Protein AF-A0A960UCY4-F1 (afdb_monomer)

Nearest PDB structures (foldseek):
  8fih-assembly1_C  TM=5.155E-01  e=5.392E+00  synthetic construct

Mean predicted aligned error: 18.09 Å

pLDDT: mean 70.32, std 22.53, range [29.58, 96.88]

Solvent-accessible surface area (backbone atoms only — not comparable to full-atom values): 14550 Å² total; per-residue (Å²): 131,71,69,68,59,57,55,54,56,56,54,58,56,52,54,59,58,43,58,58,54,51,42,65,70,62,68,67,70,71,93,70,88,84,87,90,83,91,80,89,85,87,90,72,70,75,63,59,54,60,74,72,62,79,79,80,82,80,87,73,57,102,81,72,68,86,82,84,88,70,88,53,88,85,70,45,70,74,70,76,63,74,76,83,78,75,85,87,80,72,91,67,81,76,73,76,72,72,44,49,71,49,64,33,88,87,78,72,40,60,57,52,71,71,56,48,55,52,32,53,56,49,44,69,74,42,72,89,41,76,81,54,70,60,60,39,39,72,68,56,49,50,52,50,50,53,50,52,51,52,51,50,53,37,46,53,26,48,76,68,71,68,44,53,76,67,42,47,48,53,55,47,50,58,54,44,47,56,43,50,36,49,46,53,53,50,50,54,52,50,53,54,33,53,76,68,73,47,73,71,87,80,42,58,65,58,52,52,49,54,52,42,52,49,52,45,54,53,49,52,50,52,46,53,61,63,51,56,81,80,111

Radius of gyration: 24.85 Å; Cα contacts (8 Å, |Δi|>4): 110; chains: 1; bounding box: 53×68×62 Å

Secondary structure (DSSP, 8-state):
--HHHHHHHHHHHHHHHHHHHHHHHHTTS------------SS-THHHHHHH---------TT------S--GGGSHHHHT-----------------SBPPBPTTTSSBPPHHHHHHHHHHHHHSTT-SSS---B-HHHHHHHHHHHHHHHHHHHHHHTT---HHHHHHHHHHHHHHHHHHHHHHHHHHHHHHHTT---TT-HHHHHHHHHHHHHHHHHHHHHHHHGGG-

Foldseek 3Di:
DPPVVVVVVVVVVVVVVVVLLVCVLVVPPDPPDDDDDDDDDDDDCPVVVVVVPPDDDDDAPPVGDDDDDDDDPVNDCVVVVPPDDDPDPDPPPPPVQAADADQRPVPRHGDDPVVQVVLVVVCVVVPPQPSRGHGAHPVRVVVVVVVVVLLVVLVVCLVVLNHDLVSLVVNLVVVLSNLVSQLVVLVVVCVVCVVVVHDPPPCPSVVSNVVSVVVSVVSVVVSVVSNVVVD

Structure (mmCIF, N/CA/C/O backbone):
data_AF-A0A960UCY4-F1
#
_entry.id   AF-A0A960UCY4-F1
#
loop_
_atom_site.group_PDB
_atom_site.id
_atom_site.type_symbol
_atom_site.label_atom_id
_atom_site.label_alt_id
_atom_site.label_comp_id
_atom_site.label_asym_id
_atom_site.label_entity_id
_atom_site.label_seq_id
_atom_site.pdbx_PDB_ins_code
_atom_site.Cartn_x
_atom_site.Cartn_y
_atom_site.Cartn_z
_atom_site.occupancy
_atom_site.B_iso_or_equiv
_atom_site.auth_seq_id
_atom_site.auth_comp_id
_atom_site.auth_asym_id
_atom_site.auth_atom_id
_atom_site.pdbx_PDB_model_num
ATOM 1 N N . MET A 1 1 ? 21.730 -14.741 -34.563 1.00 43.88 1 MET A N 1
ATOM 2 C CA . MET A 1 1 ? 22.379 -13.914 -33.514 1.00 43.88 1 MET A CA 1
ATOM 3 C C . MET A 1 1 ? 21.663 -12.590 -33.195 1.00 43.88 1 MET A C 1
ATOM 5 O O . MET A 1 1 ? 22.026 -11.976 -32.204 1.00 43.88 1 MET A O 1
ATOM 9 N N . GLN A 1 2 ? 20.631 -12.154 -33.935 1.00 40.91 2 GLN A N 1
ATOM 10 C CA . GLN A 1 2 ? 19.920 -10.888 -33.652 1.00 40.91 2 GLN A CA 1
ATOM 11 C C . GLN A 1 2 ? 18.794 -10.977 -32.596 1.00 40.91 2 GLN A C 1
ATOM 13 O O . GLN A 1 2 ? 18.354 -9.950 -32.086 1.00 40.91 2 GLN A O 1
ATOM 18 N N . GLU A 1 3 ? 18.332 -12.175 -32.230 1.00 42.59 3 GLU A N 1
ATOM 19 C CA . GLU A 1 3 ? 17.159 -12.340 -31.353 1.00 42.59 3 GLU A CA 1
ATOM 20 C C . GLU A 1 3 ? 17.463 -12.083 -29.863 1.00 42.59 3 GLU A C 1
ATOM 22 O O . GLU A 1 3 ? 16.638 -11.544 -29.126 1.00 42.59 3 GLU A O 1
ATOM 27 N N . ASN A 1 4 ? 18.691 -12.380 -29.427 1.00 44.75 4 ASN A N 1
ATOM 28 C CA . ASN A 1 4 ? 19.101 -12.219 -28.028 1.00 44.75 4 ASN A CA 1
ATOM 29 C C . ASN A 1 4 ? 19.367 -10.756 -27.642 1.00 44.75 4 ASN A C 1
ATOM 31 O O . ASN A 1 4 ? 19.336 -10.422 -26.460 1.00 44.75 4 ASN A O 1
ATOM 35 N N . SER A 1 5 ? 19.603 -9.870 -28.613 1.00 45.50 5 SER A N 1
ATOM 36 C CA . SER A 1 5 ? 19.857 -8.447 -28.345 1.00 45.50 5 SER A CA 1
ATOM 37 C C . SER A 1 5 ? 18.564 -7.649 -28.159 1.00 45.50 5 SER A C 1
ATOM 39 O O . SER A 1 5 ? 18.533 -6.733 -27.341 1.00 45.50 5 SER A O 1
ATOM 41 N N . LYS A 1 6 ? 17.471 -8.038 -28.835 1.00 43.41 6 LYS A N 1
ATOM 42 C CA . LYS A 1 6 ? 16.144 -7.421 -28.649 1.00 43.41 6 LYS A CA 1
ATOM 43 C C . LYS A 1 6 ? 15.542 -7.766 -27.283 1.00 43.41 6 LYS A C 1
ATOM 45 O O . LYS A 1 6 ? 15.025 -6.883 -26.609 1.00 43.41 6 LYS A O 1
ATOM 50 N N . LYS A 1 7 ? 15.705 -9.016 -26.828 1.00 45.09 7 LYS A N 1
ATOM 51 C CA . LYS A 1 7 ? 15.289 -9.459 -25.484 1.00 45.09 7 LYS A CA 1
ATOM 52 C C . LYS A 1 7 ? 15.995 -8.638 -24.395 1.00 45.09 7 LYS A C 1
ATOM 54 O O . LYS A 1 7 ? 15.332 -8.066 -23.540 1.00 45.09 7 LYS A O 1
ATOM 59 N N . LYS A 1 8 ? 17.316 -8.447 -24.499 1.00 44.25 8 LYS A N 1
ATOM 60 C CA . LYS A 1 8 ? 18.110 -7.650 -23.538 1.00 44.25 8 LYS A CA 1
ATOM 61 C C . LYS A 1 8 ? 17.699 -6.171 -23.438 1.00 44.25 8 LYS A C 1
ATOM 63 O O . LYS A 1 8 ? 17.797 -5.600 -22.356 1.00 44.25 8 LYS A O 1
ATOM 68 N N . MET A 1 9 ? 17.205 -5.558 -24.517 1.00 42.78 9 MET A N 1
ATOM 69 C CA . MET A 1 9 ? 16.709 -4.173 -24.473 1.00 42.78 9 MET A CA 1
ATOM 70 C C . MET A 1 9 ? 15.349 -4.039 -23.772 1.00 42.78 9 MET A C 1
ATOM 72 O O . MET A 1 9 ? 15.126 -3.046 -23.083 1.00 42.78 9 MET A O 1
ATOM 76 N N . ILE A 1 10 ? 14.475 -5.045 -23.871 1.00 46.25 10 ILE A N 1
ATOM 77 C CA . ILE A 1 10 ? 13.179 -5.059 -23.169 1.00 46.25 10 ILE A CA 1
ATOM 78 C C . ILE A 1 10 ? 13.392 -5.235 -21.654 1.00 46.25 10 ILE A C 1
ATOM 80 O O . ILE A 1 10 ? 12.789 -4.513 -20.860 1.00 46.25 10 ILE A O 1
ATOM 84 N N . TYR A 1 11 ? 14.330 -6.098 -21.242 1.00 45.09 11 TYR A N 1
ATOM 85 C CA . TYR A 1 11 ? 14.672 -6.286 -19.824 1.00 45.09 11 TYR A CA 1
ATOM 86 C C . TYR A 1 11 ? 15.275 -5.028 -19.175 1.00 45.09 11 TYR A C 1
ATOM 88 O O . TYR A 1 11 ? 14.971 -4.726 -18.024 1.00 45.09 11 TYR A O 1
ATOM 96 N N . SER A 1 12 ? 16.061 -4.237 -19.915 1.00 42.62 12 SER A N 1
ATOM 97 C CA . SER A 1 12 ? 16.671 -3.007 -19.385 1.00 42.62 12 SER A CA 1
ATOM 98 C C . SER A 1 12 ? 15.653 -1.912 -19.039 1.00 42.62 12 SER A C 1
ATOM 100 O O . SER A 1 12 ? 15.880 -1.158 -18.094 1.00 42.62 12 SER A O 1
ATOM 102 N N . GLY A 1 13 ? 14.552 -1.794 -19.789 1.00 43.72 13 GLY A N 1
ATOM 103 C CA . GLY A 1 13 ? 13.508 -0.793 -19.521 1.00 43.72 13 GLY A CA 1
ATOM 104 C C . GLY A 1 13 ? 12.604 -1.180 -18.347 1.00 43.72 13 GLY A C 1
ATOM 105 O O . GLY A 1 13 ? 12.231 -0.338 -17.531 1.00 43.72 13 GLY A O 1
ATOM 106 N N . ILE A 1 14 ? 12.328 -2.476 -18.221 1.00 52.69 14 ILE A N 1
ATOM 107 C CA . ILE A 1 14 ? 11.532 -3.063 -17.141 1.00 52.69 14 ILE A CA 1
ATOM 108 C C . ILE A 1 14 ? 12.230 -2.879 -15.774 1.00 52.69 14 ILE A C 1
ATOM 110 O O . ILE A 1 14 ? 11.583 -2.535 -14.787 1.00 52.69 14 ILE A O 1
ATOM 114 N N . ILE A 1 15 ? 13.562 -2.983 -15.721 1.00 51.69 15 ILE A N 1
ATOM 115 C CA . ILE A 1 15 ? 14.362 -2.772 -14.497 1.00 51.69 15 ILE A CA 1
ATOM 116 C C . ILE A 1 15 ? 14.254 -1.330 -13.956 1.00 51.69 15 ILE A C 1
ATOM 118 O O . ILE A 1 15 ? 14.220 -1.130 -12.743 1.00 51.69 15 ILE A O 1
ATOM 122 N N . LEU A 1 16 ? 14.144 -0.317 -14.824 1.00 48.44 16 LEU A N 1
ATOM 123 C CA . LEU A 1 16 ? 13.994 1.089 -14.408 1.00 48.44 16 LEU A CA 1
ATOM 124 C C . LEU A 1 16 ? 12.590 1.392 -13.858 1.00 48.44 16 LEU A C 1
ATOM 126 O O . LEU A 1 16 ? 12.465 2.102 -12.862 1.00 48.44 16 LEU A O 1
ATOM 130 N N . SER A 1 17 ? 11.551 0.791 -14.447 1.00 53.25 17 SER A N 1
ATOM 131 C CA . SER A 1 17 ? 10.187 0.782 -13.892 1.00 53.25 17 SER A CA 1
ATOM 132 C C . SER A 1 17 ? 10.148 0.116 -12.507 1.00 53.25 17 SER A C 1
ATOM 134 O O . SER A 1 17 ? 9.490 0.601 -11.581 1.00 53.25 17 SER A O 1
ATOM 136 N N . PHE A 1 18 ? 10.951 -0.937 -12.314 1.00 56.88 18 PHE A N 1
ATOM 137 C CA . PHE A 1 18 ? 11.023 -1.658 -11.048 1.00 56.88 18 PHE A CA 1
ATOM 138 C C . PHE A 1 18 ? 11.610 -0.865 -9.891 1.00 56.88 18 PHE A C 1
ATOM 140 O O . PHE A 1 18 ? 11.125 -1.039 -8.780 1.00 56.88 18 PHE A O 1
ATOM 147 N N . ILE A 1 19 ? 12.568 0.036 -10.117 1.00 59.31 19 ILE A N 1
ATOM 148 C CA . ILE A 1 19 ? 13.139 0.887 -9.054 1.00 59.31 19 ILE A CA 1
ATOM 149 C C . ILE A 1 19 ? 12.069 1.826 -8.458 1.00 59.31 19 ILE A C 1
ATOM 151 O O . ILE A 1 19 ? 12.095 2.125 -7.261 1.00 59.31 19 ILE A O 1
ATOM 155 N N . VAL A 1 20 ? 11.078 2.230 -9.264 1.00 55.84 20 VAL A N 1
ATOM 156 C CA . VAL A 1 20 ? 9.947 3.067 -8.831 1.00 55.84 20 VAL A CA 1
ATOM 157 C C . VAL A 1 20 ? 8.990 2.291 -7.928 1.00 55.84 20 VAL A C 1
ATOM 159 O O . VAL A 1 20 ? 8.636 2.751 -6.839 1.00 55.84 20 VAL A O 1
ATOM 162 N N . VAL A 1 21 ? 8.621 1.078 -8.347 1.00 57.59 21 VAL A N 1
ATOM 163 C CA . VAL A 1 21 ? 7.761 0.175 -7.569 1.00 57.59 21 VAL A CA 1
ATOM 164 C C . VAL A 1 21 ? 8.477 -0.286 -6.297 1.00 57.59 21 VAL A C 1
ATOM 166 O O . VAL A 1 21 ? 7.877 -0.279 -5.226 1.00 57.59 21 VAL A O 1
ATOM 169 N N . PHE A 1 22 ? 9.778 -0.588 -6.369 1.00 60.22 22 PHE A N 1
ATOM 170 C CA . PHE A 1 22 ? 10.594 -0.967 -5.211 1.00 60.22 22 PHE A CA 1
ATOM 171 C C . PHE A 1 22 ? 10.606 0.116 -4.131 1.00 60.22 22 PHE A C 1
ATOM 173 O O . PHE A 1 22 ? 10.528 -0.206 -2.952 1.00 60.22 22 PHE A O 1
ATOM 180 N N . TYR A 1 23 ? 10.652 1.397 -4.503 1.00 55.84 23 TYR A N 1
ATOM 181 C CA . TYR A 1 23 ? 10.573 2.487 -3.530 1.00 55.84 23 TYR A CA 1
ATOM 182 C C . TYR A 1 23 ? 9.175 2.637 -2.939 1.00 55.84 23 TYR A C 1
ATOM 184 O O . TYR A 1 23 ? 9.061 2.838 -1.742 1.00 55.84 23 TYR A O 1
ATOM 192 N N . PHE A 1 24 ? 8.098 2.485 -3.713 1.00 56.00 24 PHE A N 1
ATOM 193 C CA . PHE A 1 24 ? 6.751 2.509 -3.128 1.00 56.00 24 PHE A CA 1
ATOM 194 C C . PHE A 1 24 ? 6.544 1.345 -2.137 1.00 56.00 24 PHE A C 1
ATOM 196 O O . PHE A 1 24 ? 5.917 1.506 -1.088 1.00 56.00 24 PHE A O 1
ATOM 203 N N . LEU A 1 25 ? 7.166 0.197 -2.429 1.00 50.84 25 LEU A N 1
ATOM 204 C CA . LEU A 1 25 ? 7.241 -0.972 -1.553 1.00 50.84 25 LEU A CA 1
ATOM 205 C C . LEU A 1 25 ? 8.136 -0.744 -0.311 1.00 50.84 25 LEU A C 1
ATOM 207 O O . LEU A 1 25 ? 7.820 -1.261 0.759 1.00 50.84 25 LEU A O 1
ATOM 211 N N . PHE A 1 26 ? 9.234 0.013 -0.404 1.00 51.88 26 PHE A N 1
ATOM 212 C CA . PHE A 1 26 ? 10.191 0.219 0.704 1.00 51.88 26 PHE A CA 1
ATOM 213 C C . PHE A 1 26 ? 10.074 1.564 1.450 1.00 51.88 26 PHE A C 1
ATOM 215 O O . PHE A 1 26 ? 10.587 1.682 2.554 1.00 51.88 26 PHE A O 1
ATOM 222 N N . SER A 1 27 ? 9.382 2.575 0.922 1.00 47.06 27 SER A N 1
ATOM 223 C CA . SER A 1 27 ? 9.156 3.874 1.587 1.00 47.06 27 SER A CA 1
ATOM 224 C C . SER A 1 27 ? 7.865 3.957 2.386 1.00 47.06 27 SER A C 1
ATOM 226 O O . SER A 1 27 ? 7.569 4.995 2.972 1.00 47.06 27 SER A O 1
ATOM 228 N N . SER A 1 28 ? 7.117 2.861 2.468 1.00 42.28 28 SER A N 1
ATOM 229 C CA . SER A 1 28 ? 5.995 2.719 3.396 1.00 42.28 28 SER A CA 1
ATOM 230 C C . SER A 1 28 ? 6.425 2.229 4.794 1.00 42.28 28 SER A C 1
ATOM 232 O O . SER A 1 28 ? 5.568 1.949 5.631 1.00 42.28 28 SER A O 1
ATOM 234 N N . GLU A 1 29 ? 7.731 2.213 5.106 1.00 41.00 29 GLU A N 1
ATOM 235 C CA . GLU A 1 29 ? 8.213 2.224 6.495 1.00 41.00 29 GLU A CA 1
ATOM 236 C C . GLU A 1 29 ? 7.834 3.557 7.163 1.00 41.00 29 GLU A C 1
ATOM 238 O O . GLU A 1 29 ? 8.526 4.569 7.092 1.00 41.00 29 GLU A O 1
ATOM 243 N N . THR A 1 30 ? 6.646 3.550 7.761 1.00 39.47 30 THR A N 1
ATOM 244 C CA . THR A 1 30 ? 6.235 4.299 8.952 1.00 39.47 30 THR A CA 1
ATOM 245 C C . THR A 1 30 ? 7.166 5.439 9.388 1.00 39.47 30 THR A C 1
ATOM 247 O O . THR A 1 30 ? 8.089 5.237 10.177 1.00 39.47 30 THR A O 1
ATOM 250 N N . LYS A 1 31 ? 6.812 6.683 9.041 1.00 35.91 31 LYS A N 1
ATOM 251 C CA . LYS A 1 31 ? 7.076 7.818 9.938 1.00 35.91 31 LYS A CA 1
ATOM 252 C C . LYS A 1 31 ? 6.087 7.750 11.104 1.00 35.91 31 LYS A C 1
ATOM 254 O O . LYS A 1 31 ? 5.079 8.449 11.121 1.00 35.91 31 LYS A O 1
ATOM 259 N N . LEU A 1 32 ? 6.375 6.865 12.055 1.00 34.50 32 LEU A N 1
ATOM 260 C CA . LEU A 1 32 ? 5.883 6.966 13.426 1.00 34.50 32 LEU A CA 1
ATOM 261 C C . LEU A 1 32 ? 6.946 7.729 14.232 1.00 34.50 32 LEU A C 1
ATOM 263 O O . LEU A 1 32 ? 8.141 7.475 14.127 1.00 34.50 32 LEU A O 1
ATOM 267 N N . THR A 1 33 ? 6.480 8.744 14.943 1.00 36.66 33 THR A N 1
ATOM 268 C CA . THR A 1 33 ? 7.198 9.844 15.605 1.00 36.66 33 THR A CA 1
ATOM 269 C C . THR A 1 33 ? 8.329 9.435 16.562 1.00 36.66 33 THR A C 1
ATOM 271 O O . THR A 1 33 ? 8.098 8.599 17.432 1.00 36.66 33 THR A O 1
ATOM 274 N N . ASN A 1 34 ? 9.478 10.129 16.521 1.00 29.58 34 ASN A N 1
ATOM 275 C CA . ASN A 1 34 ? 9.942 10.985 17.630 1.00 29.58 34 ASN A CA 1
ATOM 276 C C . ASN A 1 34 ? 11.255 11.726 17.329 1.00 29.58 34 ASN A C 1
ATOM 278 O O . ASN A 1 34 ? 12.163 11.212 16.681 1.00 29.58 34 ASN A O 1
ATOM 282 N N . ASP A 1 35 ? 11.310 12.952 17.842 1.00 31.70 35 ASP A N 1
ATOM 283 C CA . ASP A 1 35 ? 12.399 13.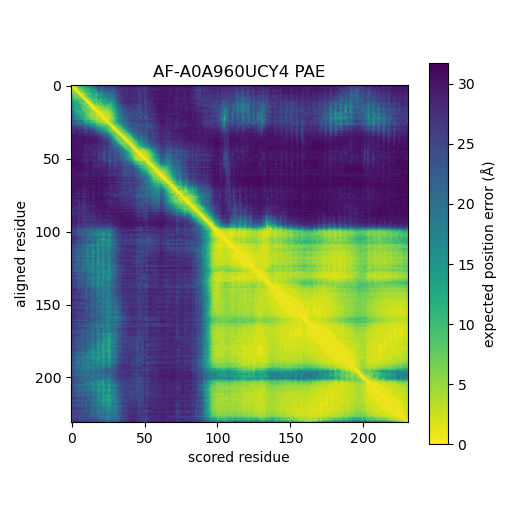912 17.729 1.00 31.70 35 ASP A CA 1
ATOM 284 C C . ASP A 1 35 ? 13.554 13.651 18.715 1.00 31.70 35 ASP A C 1
ATOM 286 O O . ASP A 1 35 ? 13.363 13.207 19.849 1.00 31.70 35 ASP A O 1
ATOM 290 N N . SER A 1 36 ? 14.725 14.140 18.298 1.00 32.84 36 SER A N 1
ATOM 291 C CA . SER A 1 36 ? 15.876 14.599 19.093 1.00 32.84 36 SER A CA 1
ATOM 292 C C . SER A 1 36 ? 17.109 13.698 19.329 1.00 32.84 36 SER A C 1
ATOM 294 O O . SER A 1 36 ? 17.059 12.567 19.798 1.00 32.84 36 SER A O 1
ATOM 296 N N . LYS A 1 37 ? 18.246 14.389 19.122 1.00 33.19 37 LYS A N 1
ATOM 297 C CA . LYS A 1 37 ? 19.638 14.200 19.581 1.00 33.19 37 LYS A CA 1
ATOM 298 C C . LYS A 1 37 ? 20.655 13.508 18.660 1.00 33.19 37 LYS A C 1
ATOM 300 O O . LYS A 1 37 ? 20.970 12.331 18.736 1.00 33.19 37 LYS A O 1
ATOM 305 N N . LYS A 1 38 ? 21.283 14.413 17.905 1.00 35.03 38 LYS A N 1
ATOM 306 C CA . LYS A 1 38 ? 22.638 14.456 17.343 1.00 35.03 38 LYS A CA 1
ATOM 307 C C . LYS A 1 38 ? 23.738 13.947 18.297 1.00 35.03 38 LYS A C 1
ATOM 309 O O . LYS A 1 38 ? 23.912 14.504 19.380 1.00 35.03 38 LYS A O 1
ATOM 314 N N . SER A 1 39 ? 24.583 13.043 17.805 1.00 32.12 39 SER A N 1
ATOM 315 C CA . SER A 1 39 ? 26.000 12.941 18.175 1.00 32.12 39 SER A CA 1
ATOM 316 C C . SER A 1 39 ? 26.843 12.753 16.906 1.00 32.12 39 SER A C 1
ATOM 318 O O . SER A 1 39 ? 26.459 12.054 15.971 1.00 32.12 39 SER A O 1
ATOM 320 N N . LYS A 1 40 ? 27.950 13.497 16.836 1.00 35.53 40 LYS A N 1
ATOM 321 C CA . LYS A 1 40 ? 28.988 13.420 15.799 1.00 35.53 40 LYS A CA 1
ATOM 322 C C . LYS A 1 40 ? 30.005 12.355 16.217 1.00 35.53 40 LYS A C 1
ATOM 324 O O . LYS A 1 40 ? 30.316 12.338 17.402 1.00 35.53 40 LYS A O 1
ATOM 329 N N . THR A 1 41 ? 30.540 11.593 15.256 1.00 32.03 41 THR A N 1
ATOM 330 C CA . THR A 1 41 ? 31.991 11.425 15.010 1.00 32.03 41 THR A CA 1
ATOM 331 C C . THR A 1 41 ? 32.225 10.765 13.639 1.00 32.03 41 THR A C 1
ATOM 333 O O . THR A 1 41 ? 31.841 9.628 13.409 1.00 32.03 41 THR A O 1
ATOM 336 N N . GLU A 1 42 ? 32.840 11.578 12.776 1.00 36.72 42 GLU A N 1
ATOM 337 C CA . GLU A 1 42 ? 33.834 11.320 11.720 1.00 36.72 42 GLU A CA 1
ATOM 338 C C . GLU A 1 42 ? 33.538 10.512 10.440 1.00 36.72 42 GLU A C 1
ATOM 340 O O . GLU A 1 42 ? 33.106 9.367 10.445 1.00 36.72 42 GLU A O 1
ATOM 345 N N . SER A 1 43 ? 33.966 11.157 9.341 1.00 42.28 43 SER A N 1
ATOM 346 C CA . SER A 1 43 ? 34.115 10.701 7.950 1.00 42.28 43 SER A CA 1
ATOM 347 C C . SER A 1 43 ? 32.859 10.767 7.067 1.00 42.28 43 SER A C 1
ATOM 349 O O . SER A 1 43 ? 32.112 9.804 6.947 1.00 42.28 43 SER A O 1
ATOM 351 N N . GLY A 1 44 ? 32.652 11.917 6.398 1.00 36.72 44 GLY A N 1
ATOM 352 C CA . GLY A 1 44 ? 31.677 12.053 5.295 1.00 36.72 44 GLY A CA 1
ATOM 353 C C . GLY A 1 44 ? 30.938 13.399 5.162 1.00 36.72 44 GLY A C 1
ATOM 354 O O . GLY A 1 44 ? 29.906 13.461 4.499 1.00 36.72 44 GLY A O 1
ATOM 355 N N . SER A 1 45 ? 31.398 14.478 5.809 1.00 38.53 45 SER A N 1
ATOM 356 C CA . SER A 1 45 ? 30.592 15.694 6.039 1.00 38.53 45 SER A CA 1
ATOM 357 C C . SER A 1 45 ? 30.469 16.706 4.887 1.00 38.53 45 SER A C 1
ATOM 359 O O . SER A 1 45 ? 29.746 17.685 5.062 1.00 38.53 45 SER A O 1
ATOM 361 N N . ASP A 1 46 ? 31.073 16.484 3.718 1.00 44.72 46 ASP A N 1
ATOM 362 C CA . ASP A 1 46 ? 31.003 17.459 2.609 1.00 44.72 46 ASP A CA 1
ATOM 363 C C . ASP A 1 46 ? 29.784 17.290 1.685 1.00 44.72 46 ASP A C 1
ATOM 365 O O . ASP A 1 46 ? 29.415 18.219 0.975 1.00 44.72 46 ASP A O 1
ATOM 369 N N . LEU A 1 47 ? 29.074 16.158 1.747 1.00 45.81 47 LEU A N 1
ATOM 370 C CA . LEU A 1 47 ? 27.809 15.969 1.012 1.00 45.81 47 LEU A CA 1
ATOM 371 C C . LEU A 1 47 ? 26.578 16.442 1.801 1.00 45.81 47 LEU A C 1
ATOM 373 O O . LEU A 1 47 ? 25.556 16.799 1.219 1.00 45.81 47 LEU A O 1
ATOM 377 N N . VAL A 1 48 ? 26.675 16.489 3.132 1.00 47.56 48 VAL A N 1
ATOM 378 C CA . VAL A 1 48 ? 25.558 16.868 4.015 1.00 47.56 48 VAL A CA 1
ATOM 379 C C . VAL A 1 48 ? 25.468 18.386 4.206 1.00 47.56 48 VAL A C 1
ATOM 381 O O . VAL A 1 48 ? 24.372 18.907 4.405 1.00 47.56 48 VAL A O 1
ATOM 384 N N . SER A 1 49 ? 26.577 19.127 4.083 1.00 45.97 49 SER A N 1
ATOM 385 C CA . SER A 1 49 ? 26.518 20.595 4.020 1.00 45.97 49 SER A CA 1
ATOM 386 C C . SER A 1 49 ? 25.855 21.070 2.719 1.00 45.97 49 SER A C 1
ATOM 388 O O . SER A 1 49 ? 25.057 22.003 2.759 1.00 45.97 49 SER A O 1
ATOM 390 N N . LEU A 1 50 ? 26.072 20.353 1.608 1.00 46.22 50 LEU A N 1
ATOM 391 C CA . LEU A 1 50 ? 25.453 20.630 0.309 1.00 46.22 50 LEU A CA 1
ATOM 392 C C . LEU A 1 50 ? 23.945 20.322 0.283 1.00 46.22 50 LEU A C 1
ATOM 394 O O . LEU A 1 50 ? 23.185 21.018 -0.384 1.00 46.22 50 LEU A O 1
ATOM 398 N N . LEU A 1 51 ? 23.492 19.326 1.053 1.00 51.00 51 LEU A N 1
ATOM 399 C CA . LEU A 1 51 ? 22.069 18.990 1.188 1.00 51.00 51 LEU A CA 1
ATOM 400 C C . LEU A 1 51 ? 21.295 19.911 2.148 1.00 51.00 51 LEU A C 1
ATOM 402 O O . LEU A 1 51 ? 20.068 19.851 2.172 1.00 51.00 51 LEU A O 1
ATOM 406 N N . ASN A 1 52 ? 21.982 20.760 2.924 1.00 43.22 52 ASN A N 1
ATOM 407 C CA . ASN A 1 52 ? 21.348 21.655 3.901 1.00 43.22 52 ASN A CA 1
ATOM 408 C C . ASN A 1 52 ? 21.577 23.156 3.627 1.00 43.22 52 ASN A C 1
ATOM 410 O O . ASN A 1 52 ? 21.095 23.997 4.385 1.00 43.22 52 ASN A O 1
ATOM 414 N N . SER A 1 53 ? 22.265 23.518 2.538 1.00 46.97 53 SER A N 1
ATOM 415 C CA . SER A 1 53 ? 22.353 24.897 2.041 1.00 46.97 53 SER A CA 1
ATOM 416 C C . SER A 1 53 ? 21.849 24.988 0.598 1.00 46.97 53 SER A C 1
ATOM 418 O O . SER A 1 53 ? 22.624 25.046 -0.351 1.00 46.97 53 SER A O 1
ATOM 420 N N . GLY A 1 54 ? 20.526 25.005 0.440 1.00 38.84 54 GLY A N 1
ATOM 421 C CA . GLY A 1 54 ? 19.839 25.210 -0.840 1.00 38.84 54 GLY A CA 1
ATOM 422 C C . GLY A 1 54 ? 18.753 26.282 -0.768 1.00 38.84 54 GLY A C 1
ATOM 423 O O . GLY A 1 54 ? 17.773 26.218 -1.498 1.00 38.84 54 GLY A O 1
ATOM 424 N N . GLY A 1 55 ? 18.890 27.248 0.145 1.00 43.03 55 GLY A N 1
ATOM 425 C CA . GLY A 1 55 ? 18.148 28.502 0.087 1.00 43.03 55 GLY A CA 1
ATOM 426 C C . GLY A 1 55 ? 18.885 29.463 -0.837 1.00 43.03 55 GLY A C 1
ATOM 427 O O . GLY A 1 55 ? 19.886 30.055 -0.435 1.00 43.03 55 GLY A O 1
ATOM 428 N N . SER A 1 56 ? 18.420 29.615 -2.077 1.00 36.19 56 SER A N 1
ATOM 429 C CA . SER A 1 56 ? 18.927 30.653 -2.974 1.00 36.19 56 SER A CA 1
ATOM 430 C C . SER A 1 56 ? 18.628 32.028 -2.377 1.00 36.19 56 SER A C 1
ATOM 432 O O . SER A 1 56 ? 17.472 32.448 -2.307 1.00 36.19 56 SER A O 1
ATOM 434 N N . LYS A 1 57 ? 19.676 32.752 -1.975 1.00 39.12 57 LYS A N 1
ATOM 435 C CA . LYS A 1 57 ? 19.601 34.207 -1.838 1.00 39.12 57 LYS A CA 1
ATOM 436 C C . LYS A 1 57 ? 19.338 34.779 -3.230 1.00 39.12 57 LYS A C 1
ATOM 438 O O . LYS A 1 57 ? 20.158 34.617 -4.127 1.00 39.12 57 LYS A O 1
ATOM 443 N N . ARG A 1 58 ? 18.181 35.412 -3.407 1.00 40.91 58 ARG A N 1
ATOM 444 C CA . ARG A 1 58 ? 17.937 36.329 -4.521 1.00 40.91 58 ARG A CA 1
ATOM 445 C C . ARG A 1 58 ? 18.498 37.680 -4.097 1.00 40.91 58 ARG A C 1
ATOM 447 O O . ARG A 1 58 ? 17.981 38.267 -3.151 1.00 40.91 58 ARG A O 1
ATOM 454 N N . GLU A 1 59 ? 19.555 38.136 -4.755 1.00 41.06 59 GLU A N 1
ATOM 455 C CA . GLU A 1 59 ? 19.908 39.553 -4.732 1.00 41.06 59 GLU A CA 1
ATOM 456 C C . GLU A 1 59 ? 19.015 40.280 -5.740 1.00 41.06 59 GLU A C 1
ATOM 458 O O . GLU A 1 59 ? 18.884 39.871 -6.893 1.00 41.06 59 GLU A O 1
ATOM 463 N N . VAL A 1 60 ? 18.346 41.317 -5.249 1.00 46.31 60 VAL A N 1
ATOM 464 C CA . VAL A 1 60 ? 17.484 42.236 -5.993 1.00 46.31 60 VAL A CA 1
ATOM 465 C C . VAL A 1 60 ? 18.186 43.588 -5.914 1.00 46.31 60 VAL A C 1
ATOM 467 O O . VAL A 1 60 ? 18.553 43.998 -4.813 1.00 46.31 60 VAL A O 1
ATOM 470 N N . ASP A 1 61 ? 18.422 44.251 -7.048 1.00 52.00 61 ASP A N 1
ATOM 471 C CA . ASP A 1 61 ? 18.909 45.636 -7.031 1.00 52.00 61 ASP A CA 1
ATOM 472 C C . ASP A 1 61 ? 17.763 46.615 -6.714 1.00 52.00 61 ASP A C 1
ATOM 474 O O . ASP A 1 61 ? 16.585 46.255 -6.788 1.00 52.00 61 ASP A O 1
ATOM 478 N N . GLU A 1 62 ? 18.092 47.858 -6.353 1.00 52.69 62 GLU A N 1
ATOM 479 C CA . GLU A 1 62 ? 17.114 48.883 -5.947 1.00 52.69 62 GLU A CA 1
ATOM 480 C C . GLU A 1 62 ? 16.071 49.258 -7.022 1.00 52.69 62 GLU A C 1
ATOM 482 O O . GLU A 1 62 ? 15.122 49.972 -6.707 1.00 52.69 62 GLU A O 1
ATOM 487 N N . ASN A 1 63 ? 16.168 48.738 -8.252 1.00 54.44 63 ASN A N 1
ATOM 488 C CA . ASN A 1 63 ? 15.200 48.971 -9.327 1.00 54.44 63 ASN A CA 1
ATOM 489 C C . ASN A 1 63 ? 14.433 47.706 -9.764 1.00 54.44 63 ASN A C 1
ATOM 491 O O . ASN A 1 63 ? 13.653 47.761 -10.716 1.00 54.44 63 ASN A O 1
ATOM 495 N N . GLY A 1 64 ? 14.592 46.574 -9.069 1.00 48.06 64 GLY A N 1
ATOM 496 C CA . GLY A 1 64 ? 13.699 45.415 -9.197 1.00 48.06 64 GLY A CA 1
ATOM 497 C C . GLY A 1 64 ? 13.816 44.606 -10.495 1.00 48.06 64 GLY A C 1
ATOM 498 O O . GLY A 1 64 ? 12.905 43.836 -10.807 1.00 48.06 64 GLY A O 1
ATOM 499 N N . ILE A 1 65 ? 14.913 44.729 -11.252 1.00 46.41 65 ILE A N 1
ATOM 500 C CA . ILE A 1 65 ? 15.117 43.972 -12.500 1.00 46.41 65 ILE A CA 1
ATOM 501 C C . ILE A 1 65 ? 16.047 42.777 -12.259 1.00 46.41 65 ILE A C 1
ATOM 503 O O . ILE A 1 65 ? 17.233 42.926 -11.972 1.00 46.41 65 ILE A O 1
ATOM 507 N N . VAL A 1 66 ? 15.519 41.564 -12.444 1.00 48.81 66 VAL A N 1
ATOM 508 C CA . VAL A 1 66 ? 16.297 40.316 -12.413 1.00 48.81 66 VAL A CA 1
ATOM 509 C C . VAL A 1 66 ? 17.098 40.188 -13.715 1.00 48.81 66 VAL A C 1
ATOM 511 O O . VAL A 1 66 ? 16.531 39.908 -14.770 1.00 48.81 66 VAL A O 1
ATOM 514 N N . LYS A 1 67 ? 18.421 40.382 -13.666 1.00 42.66 67 LYS A N 1
ATOM 515 C CA . LYS A 1 67 ? 19.322 40.105 -14.799 1.00 42.66 67 LYS A CA 1
ATOM 516 C C . LYS A 1 67 ? 19.731 38.630 -14.810 1.00 42.66 67 LYS A C 1
ATOM 518 O O . LYS A 1 67 ? 20.643 38.237 -14.092 1.00 42.66 67 LYS A O 1
ATOM 523 N N . ASN A 1 68 ? 19.108 37.834 -15.676 1.00 44.66 68 ASN A N 1
ATOM 524 C CA . ASN A 1 68 ? 19.683 36.567 -16.131 1.00 44.66 68 ASN A CA 1
ATOM 525 C C . ASN A 1 68 ? 20.549 36.846 -17.367 1.00 44.66 68 ASN A C 1
ATOM 527 O O . ASN A 1 68 ? 20.023 37.057 -18.455 1.00 44.66 68 ASN A O 1
ATOM 531 N N . SER A 1 69 ? 21.872 36.860 -17.209 1.00 51.72 69 SER A N 1
ATOM 532 C CA . SER A 1 69 ? 22.815 36.790 -18.331 1.00 51.72 69 SER A CA 1
ATOM 533 C C . SER A 1 69 ? 23.389 35.378 -18.409 1.00 51.72 69 SER A C 1
ATOM 535 O O . SER A 1 69 ? 24.345 35.043 -17.711 1.00 51.72 69 SER A O 1
ATOM 537 N N . GLY A 1 70 ? 22.770 34.557 -19.247 1.00 47.06 70 GLY A N 1
ATOM 538 C CA . GLY A 1 70 ? 23.226 33.225 -19.618 1.00 47.06 70 GLY A CA 1
ATOM 539 C C . GLY A 1 70 ? 22.250 32.670 -20.643 1.00 47.06 70 GLY A C 1
ATOM 540 O O . GLY A 1 70 ? 21.153 32.262 -20.273 1.00 47.06 70 GLY A O 1
ATOM 541 N N . GLU A 1 71 ? 22.611 32.742 -21.926 1.00 50.59 71 GLU A N 1
ATOM 542 C CA . GLU A 1 71 ? 21.830 32.156 -23.018 1.00 50.59 71 GLU A CA 1
ATOM 543 C C . GLU A 1 71 ? 21.559 30.680 -22.723 1.00 50.59 71 GLU A C 1
ATOM 545 O O . GLU A 1 71 ? 22.470 29.867 -22.559 1.00 50.59 71 GLU A O 1
ATOM 550 N N . SER A 1 72 ? 20.276 30.351 -22.621 1.00 47.66 72 SER A N 1
ATOM 551 C CA . SER A 1 72 ? 19.804 28.985 -22.480 1.00 47.66 72 SER A CA 1
ATOM 552 C C . SER A 1 72 ? 20.111 28.218 -23.766 1.00 47.66 72 SER A C 1
ATOM 554 O O . SER A 1 72 ? 19.866 28.706 -24.867 1.00 47.66 72 SER A O 1
ATOM 556 N N . VAL A 1 73 ? 20.598 26.980 -23.651 1.00 50.94 73 VAL A N 1
ATOM 557 C CA . VAL A 1 73 ? 20.875 26.082 -24.796 1.00 50.94 73 VAL A CA 1
ATOM 558 C C . VAL A 1 73 ? 19.613 25.835 -25.651 1.00 50.94 73 VAL A C 1
ATOM 560 O O . VAL A 1 73 ? 19.701 25.485 -26.828 1.00 50.94 73 VAL A O 1
ATOM 563 N N . PHE A 1 74 ? 18.434 26.096 -25.081 1.00 53.38 74 PHE A N 1
ATOM 564 C CA . PHE A 1 74 ? 17.123 26.018 -25.728 1.00 53.38 74 PHE A CA 1
ATOM 565 C C . PHE A 1 74 ? 16.726 27.277 -26.520 1.00 53.38 74 PHE A C 1
ATOM 567 O O . PHE A 1 74 ? 15.723 27.250 -27.226 1.00 53.38 74 PHE A O 1
ATOM 574 N N . GLU A 1 75 ? 17.501 28.360 -26.435 1.00 51.25 75 GLU A N 1
ATOM 575 C CA . GLU A 1 75 ? 17.226 29.634 -27.118 1.00 51.25 75 GLU A CA 1
ATOM 576 C C . GLU A 1 75 ? 18.018 29.809 -28.429 1.00 51.25 75 GLU A C 1
ATOM 578 O O . GLU A 1 75 ? 17.808 30.789 -29.144 1.00 51.25 75 GLU A O 1
ATOM 583 N N . SER A 1 76 ? 18.927 28.882 -28.760 1.00 50.41 76 SER A N 1
ATOM 584 C CA . SER A 1 76 ? 19.775 28.996 -29.954 1.00 50.41 76 SER A CA 1
ATOM 585 C C . SER A 1 76 ? 18.983 28.866 -31.266 1.00 50.41 76 SER A C 1
ATOM 587 O O . SER A 1 76 ? 18.006 28.114 -31.362 1.00 50.41 76 SER A O 1
ATOM 589 N N . ASP A 1 77 ? 19.449 29.572 -32.305 1.00 51.56 77 ASP A N 1
ATOM 590 C CA . ASP A 1 77 ? 18.841 29.682 -33.649 1.00 51.56 77 ASP A CA 1
ATOM 591 C C . ASP A 1 77 ? 18.541 28.338 -34.341 1.00 51.56 77 ASP A C 1
ATOM 593 O O . ASP A 1 77 ? 17.784 28.276 -35.313 1.00 51.56 77 ASP A O 1
ATOM 597 N N . PHE A 1 78 ? 19.075 27.239 -33.809 1.00 52.72 78 PHE A N 1
ATOM 598 C CA . PHE A 1 78 ? 18.788 25.879 -34.241 1.00 52.72 78 PHE A CA 1
ATOM 599 C C . PHE A 1 78 ? 17.291 25.528 -34.128 1.00 52.72 78 PHE A C 1
ATOM 601 O O . PHE A 1 78 ? 16.720 25.008 -35.088 1.00 52.72 78 PHE A O 1
ATOM 608 N N . TYR A 1 79 ? 16.618 25.891 -33.025 1.00 52.97 79 TYR A N 1
ATOM 609 C CA . TYR A 1 79 ? 15.190 25.588 -32.815 1.00 52.97 79 TYR A CA 1
ATOM 610 C C . TYR A 1 79 ? 14.243 26.521 -33.582 1.00 52.97 79 TYR A C 1
ATOM 612 O O . TYR A 1 79 ? 13.157 26.103 -33.985 1.00 52.97 79 TYR A O 1
ATOM 620 N N . LYS A 1 80 ? 14.656 27.767 -33.847 1.00 52.12 80 LYS A N 1
ATOM 621 C CA . LYS A 1 80 ? 13.865 28.726 -34.642 1.00 52.12 80 LYS A CA 1
ATOM 622 C C . LYS A 1 80 ? 13.824 28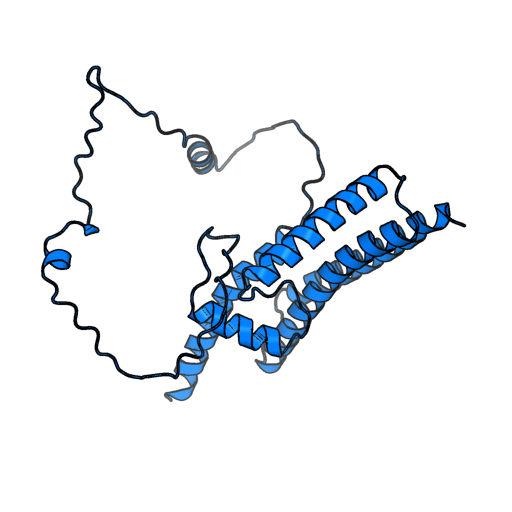.390 -36.134 1.00 52.12 80 LYS A C 1
ATOM 624 O O . LYS A 1 80 ? 12.926 28.855 -36.828 1.00 52.12 80 LYS A O 1
ATOM 629 N N . SER A 1 81 ? 14.759 27.577 -36.630 1.00 55.16 81 SER A N 1
ATOM 630 C CA . SER A 1 81 ? 14.881 27.264 -38.061 1.00 55.16 81 SER A CA 1
ATOM 631 C C . SER A 1 81 ? 13.876 26.229 -38.597 1.00 55.16 81 SER A C 1
ATOM 633 O O . SER A 1 81 ? 13.847 25.990 -39.802 1.00 55.16 81 SER A O 1
ATOM 635 N N . GLY A 1 82 ? 13.041 25.622 -37.742 1.00 47.31 82 GLY A N 1
ATOM 636 C CA . GLY A 1 82 ? 11.890 24.807 -38.164 1.00 47.31 82 GLY A CA 1
ATOM 637 C C . GLY A 1 82 ? 12.203 23.541 -38.980 1.00 47.31 82 GLY A C 1
ATOM 638 O O . GLY A 1 82 ? 11.287 22.952 -39.545 1.00 47.31 82 GLY A O 1
ATOM 639 N N . ASN A 1 83 ? 13.462 23.096 -39.045 1.00 45.00 83 ASN A N 1
ATOM 640 C CA . ASN A 1 83 ? 13.902 22.027 -39.955 1.00 45.00 83 ASN A CA 1
ATOM 641 C C . ASN A 1 83 ? 14.045 20.629 -39.321 1.00 45.00 83 ASN A C 1
ATOM 643 O O . ASN A 1 83 ? 14.683 19.751 -39.901 1.00 45.00 83 ASN A O 1
ATOM 647 N N . LEU A 1 84 ? 13.422 20.370 -38.169 1.00 46.41 84 LEU A N 1
ATOM 648 C CA . LEU A 1 84 ? 13.322 19.012 -37.622 1.00 46.41 84 LEU A CA 1
ATOM 649 C C . LEU A 1 84 ? 12.145 18.272 -38.271 1.00 46.41 84 LEU A C 1
ATOM 651 O O . LEU A 1 84 ? 11.017 18.308 -37.785 1.00 46.41 84 LEU A O 1
ATOM 655 N N . LYS A 1 85 ? 12.416 17.596 -39.391 1.00 43.09 85 LYS A N 1
ATOM 656 C CA . LYS A 1 85 ? 11.537 16.540 -39.901 1.00 43.09 85 LYS A CA 1
ATOM 657 C C . LYS A 1 85 ? 11.863 15.255 -39.148 1.00 43.09 85 LYS A C 1
ATOM 659 O O . LYS A 1 85 ? 12.889 14.637 -39.409 1.00 43.09 85 LYS A O 1
ATOM 664 N N . PHE A 1 86 ? 11.004 14.877 -38.210 1.00 46.22 86 PHE A N 1
ATOM 665 C CA . PHE A 1 86 ? 10.973 13.505 -37.718 1.00 46.22 86 PHE A CA 1
ATOM 666 C C . PHE A 1 86 ? 10.245 12.668 -38.772 1.00 46.22 86 PHE A C 1
ATOM 668 O O . PHE A 1 86 ? 9.127 13.005 -39.161 1.00 46.22 86 PHE A O 1
ATOM 675 N N . GLU A 1 87 ? 10.915 11.644 -39.296 1.00 40.31 87 GLU A N 1
ATOM 676 C CA . GLU A 1 87 ? 10.302 10.656 -40.181 1.00 40.31 87 GLU A CA 1
ATOM 677 C C . GLU A 1 87 ? 9.199 9.923 -39.408 1.00 40.31 87 GLU A C 1
ATOM 679 O O . GLU A 1 87 ? 9.451 9.215 -38.435 1.00 40.31 87 GLU A O 1
ATOM 684 N N . ASP A 1 88 ? 7.959 10.179 -39.822 1.00 48.25 88 ASP A N 1
ATOM 685 C CA . ASP A 1 88 ? 6.738 9.560 -39.316 1.00 48.25 88 ASP A CA 1
ATOM 686 C C . ASP A 1 88 ? 6.608 8.155 -39.926 1.00 48.25 88 ASP A C 1
ATOM 688 O O . ASP A 1 88 ? 5.950 7.952 -40.948 1.00 48.25 88 ASP A O 1
ATOM 692 N N . GLU A 1 89 ? 7.304 7.182 -39.335 1.00 40.28 89 GLU A N 1
ATOM 693 C CA . GLU A 1 89 ? 7.083 5.766 -39.616 1.00 40.28 89 GLU A CA 1
ATOM 694 C C . GLU A 1 89 ? 6.216 5.132 -38.527 1.00 40.28 89 GLU A C 1
ATOM 696 O O . GLU A 1 89 ? 6.676 4.803 -37.435 1.00 40.28 89 GLU A O 1
ATOM 701 N N . GLY A 1 90 ? 4.957 4.887 -38.890 1.00 34.88 90 GLY A N 1
ATOM 702 C CA . GLY A 1 90 ? 4.115 3.885 -38.245 1.00 34.88 90 GLY A CA 1
ATOM 703 C C . GLY A 1 90 ? 2.940 4.467 -37.478 1.00 34.88 90 GLY A C 1
ATOM 704 O O . GLY A 1 90 ? 2.997 4.653 -36.267 1.00 34.88 90 GLY A O 1
ATOM 705 N N . LYS A 1 91 ? 1.819 4.641 -38.184 1.00 44.53 91 LYS A N 1
ATOM 706 C CA . LYS A 1 91 ? 0.480 4.729 -37.594 1.00 44.53 91 LYS A CA 1
ATOM 707 C C . LYS A 1 91 ? 0.176 3.437 -36.824 1.00 44.53 91 LYS A C 1
ATOM 709 O O . LYS A 1 91 ? -0.469 2.538 -37.356 1.00 44.53 91 LYS A O 1
ATOM 714 N N . GLU A 1 92 ? 0.641 3.335 -35.584 1.00 41.72 92 GLU A N 1
ATOM 715 C CA . GLU A 1 92 ? -0.017 2.490 -34.595 1.00 41.72 92 GLU A CA 1
ATOM 716 C C . GLU A 1 92 ? -1.336 3.172 -34.242 1.00 41.72 92 GLU A C 1
ATOM 718 O O . GLU A 1 92 ? -1.374 4.354 -33.899 1.00 41.72 92 GLU A O 1
ATOM 723 N N . GLU A 1 93 ? -2.432 2.439 -34.396 1.00 33.53 93 GLU A N 1
ATOM 724 C CA . GLU A 1 93 ? -3.768 2.876 -34.023 1.00 33.53 93 GLU A CA 1
ATOM 725 C C . GLU A 1 93 ? -3.740 3.420 -32.589 1.00 33.53 93 GLU A C 1
ATOM 727 O O . GLU A 1 93 ? -3.585 2.681 -31.616 1.00 33.53 93 GLU A O 1
ATOM 732 N N . HIS A 1 94 ? -3.869 4.743 -32.463 1.00 36.41 94 HIS A N 1
ATOM 733 C CA . HIS A 1 94 ? -4.158 5.402 -31.202 1.00 36.41 94 HIS A CA 1
ATOM 734 C C . HIS A 1 94 ? -5.513 4.876 -30.715 1.00 36.41 94 HIS A C 1
ATOM 736 O O . HIS A 1 94 ? -6.563 5.466 -30.974 1.00 36.41 94 HIS A O 1
ATOM 742 N N . TYR A 1 95 ? -5.503 3.788 -29.944 1.00 38.56 95 TYR A N 1
ATOM 743 C CA . TYR A 1 95 ? -6.447 3.686 -28.847 1.00 38.56 95 TYR A CA 1
ATOM 744 C C . TYR A 1 95 ? -6.200 4.943 -28.021 1.00 38.56 95 TYR A C 1
ATOM 746 O O . TYR A 1 95 ? -5.181 5.057 -27.342 1.00 38.56 95 TYR A O 1
ATOM 754 N N . MET A 1 96 ? -7.068 5.941 -28.186 1.00 42.41 96 MET A N 1
ATOM 755 C CA . MET A 1 96 ? -7.108 7.125 -27.342 1.00 42.41 96 MET A CA 1
ATOM 756 C C . MET A 1 96 ? -7.286 6.611 -25.918 1.00 42.41 96 MET A C 1
ATOM 758 O O . MET A 1 96 ? -8.400 6.303 -25.500 1.00 42.41 96 MET A O 1
ATOM 762 N N . ALA A 1 97 ? -6.176 6.408 -25.216 1.00 57.44 97 ALA A N 1
ATOM 763 C CA . ALA A 1 97 ? -6.165 5.897 -23.866 1.00 57.44 97 ALA A CA 1
ATOM 764 C C . ALA A 1 97 ? -6.830 6.972 -23.000 1.00 57.44 97 ALA A C 1
ATOM 766 O O . ALA A 1 97 ? -6.239 8.010 -22.703 1.00 57.44 97 ALA A O 1
ATOM 767 N N . GLN A 1 98 ? -8.121 6.785 -22.722 1.00 63.91 98 GLN A N 1
ATOM 768 C CA . GLN A 1 98 ? -8.951 7.797 -22.082 1.00 63.91 98 GLN A CA 1
ATOM 769 C C . GLN A 1 98 ? -8.469 8.014 -20.645 1.00 63.91 98 GLN A C 1
ATOM 771 O O . GLN A 1 98 ? -8.370 7.068 -19.865 1.00 63.91 98 GLN A O 1
ATOM 776 N N . GLY A 1 99 ? -8.184 9.268 -20.292 1.00 75.69 99 GLY A N 1
ATOM 777 C CA . GLY A 1 99 ? -7.813 9.668 -18.935 1.00 75.69 99 GLY A CA 1
ATOM 778 C C . GLY A 1 99 ? -6.422 10.289 -18.814 1.00 75.69 99 GLY A C 1
ATOM 779 O O . GLY A 1 99 ? -5.574 10.197 -19.704 1.00 75.69 99 GLY A O 1
ATOM 780 N N . GLU A 1 100 ? -6.208 10.945 -17.678 1.00 85.56 100 GLU A N 1
ATOM 781 C CA . GLU A 1 100 ? -4.962 11.625 -17.331 1.00 85.56 100 GLU A CA 1
ATOM 782 C C . GLU A 1 100 ? -3.874 10.609 -16.960 1.00 85.56 100 GLU A C 1
ATOM 784 O O . GLU A 1 100 ? -4.139 9.609 -16.283 1.00 85.56 100 GLU A O 1
ATOM 789 N N . ILE A 1 101 ? -2.635 10.879 -17.379 1.00 87.19 101 ILE A N 1
ATOM 790 C CA . ILE A 1 101 ? -1.468 10.091 -16.975 1.00 87.19 101 ILE A CA 1
ATOM 791 C C . ILE A 1 101 ? -1.148 10.403 -15.506 1.00 87.19 101 ILE A C 1
ATOM 793 O O . ILE A 1 101 ? -0.983 11.578 -15.162 1.00 87.19 101 ILE A O 1
ATOM 797 N N . PRO A 1 102 ? -1.023 9.388 -14.632 1.00 86.88 102 PRO A N 1
ATOM 798 C CA . PRO A 1 102 ? -0.663 9.613 -13.241 1.00 86.88 102 PRO A CA 1
ATOM 799 C C . PRO A 1 102 ? 0.746 10.206 -13.102 1.00 86.88 102 PRO A C 1
ATOM 801 O O . PRO A 1 102 ? 1.647 9.948 -13.903 1.00 86.88 102 PRO A O 1
ATOM 804 N N . ILE A 1 103 ? 0.945 10.993 -12.046 1.00 87.50 103 ILE A N 1
ATOM 805 C CA . ILE A 1 103 ? 2.253 11.552 -11.696 1.00 87.50 103 ILE A CA 1
ATOM 806 C C . ILE A 1 103 ? 3.075 10.473 -10.995 1.00 87.50 103 ILE A C 1
ATOM 808 O O . ILE A 1 103 ? 2.602 9.841 -10.049 1.00 87.50 103 ILE A O 1
ATOM 812 N N . ASN A 1 104 ? 4.315 10.284 -11.436 1.00 85.75 104 ASN A N 1
ATOM 813 C CA . ASN A 1 104 ? 5.265 9.427 -10.753 1.00 85.75 104 ASN A CA 1
ATOM 814 C C . ASN A 1 104 ? 5.664 10.078 -9.415 1.00 85.75 104 ASN A C 1
ATOM 816 O O . ASN A 1 104 ? 6.232 11.175 -9.415 1.00 85.75 104 ASN A O 1
ATOM 820 N N . PRO A 1 105 ? 5.425 9.413 -8.271 1.00 80.19 105 PRO A N 1
ATOM 821 C CA . PRO A 1 105 ? 5.730 9.972 -6.958 1.00 80.19 105 PRO A CA 1
ATOM 822 C C . PRO A 1 105 ? 7.231 10.197 -6.717 1.00 80.19 105 PRO A C 1
ATOM 824 O O . PRO A 1 105 ? 7.582 10.978 -5.839 1.00 80.19 105 PRO A O 1
ATOM 827 N N . GLN A 1 106 ? 8.120 9.540 -7.471 1.00 75.31 106 GLN A N 1
ATOM 828 C CA . GLN A 1 106 ? 9.569 9.713 -7.326 1.00 75.31 106 GLN A CA 1
ATOM 829 C C . GLN A 1 106 ? 10.111 10.917 -8.083 1.00 75.31 106 GLN A C 1
ATOM 831 O O . GLN A 1 106 ? 10.955 11.646 -7.570 1.00 75.31 106 GLN A O 1
ATOM 836 N N . THR A 1 107 ? 9.672 11.095 -9.328 1.00 85.25 107 THR A N 1
ATOM 837 C CA . THR A 1 107 ? 10.204 12.144 -10.205 1.00 85.25 107 THR A CA 1
ATOM 838 C C . THR A 1 107 ? 9.366 13.415 -10.147 1.00 85.25 107 THR A C 1
ATOM 840 O O . THR A 1 107 ? 9.814 14.460 -10.609 1.00 85.25 107 THR A O 1
ATOM 843 N N . GLY A 1 108 ? 8.138 13.337 -9.620 1.00 85.19 108 GLY A N 1
ATOM 844 C CA . GLY A 1 108 ? 7.162 14.426 -9.665 1.00 85.19 108 GLY A CA 1
ATOM 845 C C . GLY A 1 108 ? 6.647 14.725 -11.076 1.00 85.19 108 GLY A C 1
ATOM 846 O O . GLY A 1 108 ? 5.890 15.674 -11.261 1.00 85.19 108 GLY A O 1
ATOM 847 N N . GLN A 1 109 ? 7.040 13.926 -12.072 1.00 89.94 109 GLN A N 1
ATOM 848 C CA . GLN A 1 109 ? 6.644 14.076 -13.469 1.00 89.94 109 GLN A CA 1
ATOM 849 C C . GLN A 1 109 ? 5.629 12.993 -13.857 1.00 89.94 109 GLN A C 1
ATOM 851 O O . GLN A 1 109 ? 5.663 11.904 -13.280 1.00 89.94 109 GLN A O 1
ATOM 856 N N . PRO A 1 110 ? 4.735 13.244 -14.830 1.00 89.06 110 PRO A N 1
ATOM 857 C CA . PRO A 1 110 ? 3.882 12.200 -15.394 1.00 89.06 110 PRO A CA 1
ATOM 858 C C . PRO A 1 110 ? 4.707 11.002 -15.874 1.00 89.06 110 PRO A C 1
ATOM 860 O O . PRO A 1 110 ? 5.822 11.170 -16.375 1.00 89.06 110 PRO A O 1
ATOM 863 N N . TYR A 1 111 ? 4.169 9.790 -15.734 1.00 84.06 111 TYR A N 1
ATOM 864 C CA . TYR A 1 111 ? 4.796 8.616 -16.342 1.00 84.06 111 TYR A CA 1
ATOM 865 C C . TYR A 1 111 ? 4.917 8.782 -17.863 1.00 84.06 111 TYR A C 1
ATOM 867 O O . TYR A 1 111 ? 4.100 9.437 -18.506 1.00 84.06 111 TYR A O 1
ATOM 875 N N . SER A 1 112 ? 5.942 8.180 -18.465 1.00 89.00 112 SER A N 1
ATOM 876 C CA . SER A 1 112 ? 6.051 8.175 -19.922 1.00 89.00 112 SER A CA 1
ATOM 877 C C . SER A 1 112 ? 4.962 7.297 -20.546 1.00 89.00 112 SER A C 1
ATOM 879 O O . SER A 1 112 ? 4.521 6.316 -19.948 1.00 89.00 112 SER A O 1
ATOM 881 N N . GLU A 1 113 ? 4.572 7.603 -21.783 1.00 86.94 113 GLU A N 1
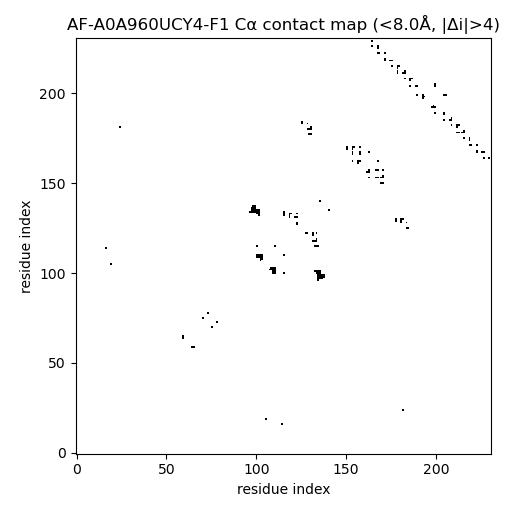ATOM 882 C CA . GLU A 1 113 ? 3.607 6.801 -22.552 1.00 86.94 113 GLU A CA 1
ATOM 883 C C . GLU A 1 113 ? 4.019 5.323 -22.662 1.00 86.94 113 GLU A C 1
ATOM 885 O O . GLU A 1 113 ? 3.204 4.417 -22.504 1.00 86.94 113 GLU A O 1
ATOM 890 N N . SER A 1 114 ? 5.317 5.067 -22.848 1.00 85.38 114 SER A N 1
ATOM 891 C CA . SER A 1 114 ? 5.867 3.707 -22.882 1.00 85.38 114 SER A CA 1
ATOM 892 C C . SER A 1 114 ? 5.700 2.977 -21.542 1.00 85.38 114 SER A C 1
ATOM 894 O O . SER A 1 114 ? 5.285 1.818 -21.519 1.00 85.38 114 SER A O 1
ATOM 896 N N . ALA A 1 115 ? 5.943 3.656 -20.413 1.00 84.62 115 ALA A N 1
ATOM 897 C CA . ALA A 1 115 ? 5.713 3.077 -19.090 1.00 84.62 115 ALA A CA 1
ATOM 898 C C . ALA A 1 115 ? 4.219 2.813 -18.841 1.00 84.62 115 ALA A C 1
ATOM 900 O O . ALA A 1 115 ? 3.862 1.778 -18.283 1.00 84.62 115 ALA A O 1
ATOM 901 N N . MET A 1 116 ? 3.339 3.701 -19.311 1.00 89.50 116 MET A N 1
ATOM 902 C CA . MET A 1 116 ? 1.892 3.515 -19.196 1.00 89.50 116 MET A CA 1
ATOM 903 C C . MET A 1 116 ? 1.399 2.280 -19.951 1.00 89.50 116 MET A C 1
ATOM 905 O O . MET A 1 116 ? 0.647 1.501 -19.369 1.00 89.50 116 MET A O 1
ATOM 909 N N . LYS A 1 117 ? 1.878 2.031 -21.179 1.00 87.06 117 LYS A N 1
ATOM 910 C CA . LYS A 1 117 ? 1.560 0.792 -21.915 1.00 87.06 117 LYS A CA 1
ATOM 911 C C . LYS A 1 117 ? 1.942 -0.457 -21.105 1.00 87.06 117 LYS A C 1
ATOM 913 O O . LYS A 1 117 ? 1.147 -1.386 -20.987 1.00 87.06 117 LYS A O 1
ATOM 918 N N . GLN A 1 118 ? 3.118 -0.452 -20.472 1.00 85.31 118 GLN A N 1
ATOM 919 C CA . GLN A 1 118 ? 3.562 -1.563 -19.619 1.00 85.31 118 GLN A CA 1
ATOM 920 C C . GLN A 1 118 ? 2.673 -1.737 -18.380 1.00 85.31 118 GLN A C 1
ATOM 922 O O . GLN A 1 118 ? 2.317 -2.862 -18.027 1.00 85.31 118 GLN A O 1
ATOM 927 N N . PHE A 1 119 ? 2.282 -0.642 -17.721 1.00 88.88 119 PHE A N 1
ATOM 928 C CA . PHE A 1 119 ? 1.372 -0.714 -16.578 1.00 88.88 119 PHE A CA 1
ATOM 929 C C . PHE A 1 119 ? -0.021 -1.205 -16.971 1.00 88.88 119 PHE A C 1
ATOM 931 O O . PHE A 1 119 ? -0.626 -1.962 -16.219 1.00 88.88 119 PHE A O 1
ATOM 938 N N . GLU A 1 120 ? -0.525 -0.834 -18.146 1.00 88.12 120 GLU A N 1
ATOM 939 C CA . GLU A 1 120 ? -1.807 -1.321 -18.658 1.00 88.12 120 GLU A CA 1
ATOM 940 C C . GLU A 1 120 ? -1.778 -2.829 -18.938 1.00 88.12 120 GLU A C 1
ATOM 942 O O . GLU A 1 120 ? -2.726 -3.540 -18.600 1.00 88.12 120 GLU A O 1
ATOM 947 N N . GLU A 1 121 ? -0.686 -3.350 -19.501 1.00 86.88 121 GLU A N 1
ATOM 948 C CA . GLU A 1 121 ? -0.484 -4.795 -19.652 1.00 86.88 121 GLU A CA 1
ATOM 949 C C . GLU A 1 121 ? -0.424 -5.505 -18.297 1.00 86.88 121 GLU A C 1
ATOM 951 O O . GLU A 1 121 ? -1.067 -6.538 -18.100 1.00 86.88 121 GLU A O 1
ATOM 956 N N . LEU A 1 122 ? 0.299 -4.927 -17.337 1.00 84.69 122 LEU A N 1
ATOM 957 C CA . LEU A 1 122 ? 0.413 -5.466 -15.986 1.00 84.69 122 LEU A CA 1
ATOM 958 C C . LEU A 1 122 ? -0.942 -5.473 -15.261 1.00 84.69 122 LEU A C 1
ATOM 960 O O . LEU A 1 122 ? -1.315 -6.463 -14.634 1.00 84.69 122 LEU A O 1
ATOM 964 N N . ALA A 1 123 ? -1.716 -4.399 -15.409 1.00 86.88 123 ALA A N 1
ATOM 965 C CA . ALA A 1 123 ? -3.050 -4.234 -14.844 1.00 86.88 123 ALA A CA 1
ATOM 966 C C . ALA A 1 123 ? -4.073 -5.239 -15.396 1.00 86.88 123 ALA A C 1
ATOM 968 O O . ALA A 1 123 ? -5.022 -5.583 -14.687 1.00 86.88 123 ALA A O 1
ATOM 969 N N . LYS A 1 124 ? -3.891 -5.712 -16.639 1.00 89.00 124 LYS A N 1
ATOM 970 C CA . LYS A 1 124 ? -4.703 -6.793 -17.228 1.00 89.00 124 LYS A CA 1
ATOM 971 C C . LYS A 1 124 ? -4.398 -8.147 -16.588 1.00 89.00 124 LYS A C 1
ATOM 973 O O . LYS A 1 124 ? -5.309 -8.953 -16.436 1.00 89.00 124 LYS A O 1
ATOM 978 N N . LYS A 1 125 ? -3.140 -8.391 -16.205 1.00 86.88 125 LYS A N 1
ATOM 979 C CA . LYS A 1 125 ? -2.720 -9.627 -15.522 1.00 86.88 125 LYS A CA 1
ATOM 980 C C . LYS A 1 125 ? -3.097 -9.620 -14.037 1.00 86.88 125 LYS A C 1
ATOM 982 O O . LYS A 1 125 ? -3.528 -10.637 -13.509 1.00 86.88 125 LYS A O 1
ATOM 987 N N . MET A 1 126 ? -2.979 -8.467 -13.377 1.00 88.81 126 MET A N 1
ATOM 988 C CA . MET A 1 126 ? -3.316 -8.263 -11.963 1.00 88.81 126 MET A CA 1
ATOM 989 C C . MET A 1 126 ? -4.602 -7.440 -11.821 1.00 88.81 126 MET A C 1
ATOM 991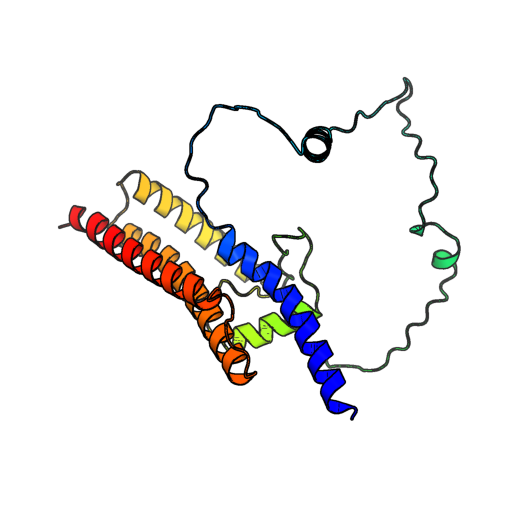 O O . MET A 1 126 ? -4.593 -6.240 -11.514 1.00 88.81 126 MET A O 1
ATOM 995 N N . LEU A 1 127 ? -5.734 -8.095 -12.085 1.00 88.56 127 LEU A N 1
ATOM 996 C CA . LEU A 1 127 ? -7.055 -7.479 -11.974 1.00 88.56 127 LEU A CA 1
ATOM 997 C C . LEU A 1 127 ? -7.312 -6.992 -10.540 1.00 88.56 127 LEU A C 1
ATOM 999 O O . LEU A 1 127 ? -7.095 -7.715 -9.573 1.00 88.56 127 LEU A O 1
ATOM 1003 N N . GLY A 1 128 ? -7.792 -5.754 -10.410 1.00 86.25 128 GLY A N 1
ATOM 1004 C CA . GLY A 1 128 ? -8.131 -5.154 -9.116 1.00 86.25 128 GLY A CA 1
ATOM 1005 C C . GLY A 1 128 ? -6.948 -4.645 -8.287 1.00 86.25 128 GLY A C 1
ATOM 1006 O O . GLY A 1 128 ? -7.181 -4.094 -7.214 1.00 86.25 128 GLY A O 1
ATOM 1007 N N . ASN A 1 129 ? -5.708 -4.774 -8.771 1.00 89.31 129 ASN A N 1
ATOM 1008 C CA . ASN A 1 129 ? -4.541 -4.223 -8.089 1.00 89.31 129 ASN A CA 1
ATOM 1009 C C . ASN A 1 129 ? -4.488 -2.696 -8.252 1.00 89.31 129 ASN A C 1
ATOM 1011 O O . ASN A 1 129 ? -4.385 -2.191 -9.380 1.00 89.31 129 ASN A O 1
ATOM 1015 N N . GLU A 1 130 ? -4.574 -1.979 -7.132 1.00 89.19 130 GLU A N 1
ATOM 1016 C CA . GLU A 1 130 ? -4.629 -0.514 -7.086 1.00 89.19 130 GLU A CA 1
ATOM 1017 C C . GLU A 1 130 ? -3.253 0.143 -6.993 1.00 89.19 130 GLU A C 1
ATOM 1019 O O . GLU A 1 130 ? -3.135 1.343 -7.245 1.00 89.19 130 GLU A O 1
ATOM 1024 N N . LEU A 1 131 ? -2.208 -0.629 -6.680 1.00 89.19 131 LEU A N 1
ATOM 1025 C CA . LEU A 1 131 ? -0.831 -0.134 -6.649 1.00 89.19 131 LEU A CA 1
ATOM 1026 C C . LEU A 1 131 ? -0.242 0.044 -8.050 1.00 89.19 131 LEU A C 1
ATOM 1028 O O . LEU A 1 131 ? 0.720 0.792 -8.216 1.00 89.19 131 LEU A O 1
ATOM 1032 N N . ILE A 1 132 ? -0.808 -0.623 -9.059 1.00 88.62 132 ILE A N 1
ATOM 1033 C CA . ILE A 1 132 ? -0.401 -0.441 -10.453 1.00 88.62 132 ILE A CA 1
ATOM 1034 C C . ILE A 1 132 ? -0.942 0.907 -10.950 1.00 88.62 132 ILE A C 1
ATOM 1036 O O . ILE A 1 132 ? -2.164 1.092 -10.960 1.00 88.62 132 ILE A O 1
ATOM 1040 N N . PRO A 1 133 ? -0.078 1.838 -11.403 1.00 89.38 133 PRO A N 1
ATOM 1041 C CA . PRO A 1 133 ? -0.522 3.103 -11.973 1.00 89.38 133 PRO A CA 1
ATOM 1042 C C . PRO A 1 133 ? -1.437 2.878 -13.179 1.00 89.38 133 PRO A C 1
ATOM 1044 O O . PRO A 1 133 ? -1.142 2.082 -14.066 1.00 89.38 133 PRO A O 1
ATOM 1047 N N . ARG A 1 134 ? -2.560 3.596 -13.226 1.00 89.25 134 ARG A N 1
ATOM 1048 C CA . ARG A 1 134 ? -3.522 3.540 -14.334 1.00 89.25 134 ARG A CA 1
ATOM 1049 C C . ARG A 1 134 ? -3.924 4.948 -14.726 1.00 89.25 134 ARG A C 1
ATOM 1051 O O . ARG A 1 134 ? -3.958 5.837 -13.873 1.00 89.25 134 ARG A O 1
ATOM 1058 N N . ARG A 1 135 ? -4.267 5.128 -16.001 1.00 89.19 135 ARG A N 1
ATOM 1059 C CA . ARG A 1 135 ? -4.953 6.342 -16.442 1.00 89.19 135 ARG A CA 1
ATOM 1060 C C . ARG A 1 135 ? -6.262 6.458 -15.686 1.00 89.19 135 ARG A C 1
ATOM 1062 O O . ARG A 1 135 ? -6.973 5.467 -15.523 1.00 89.19 135 ARG A O 1
ATOM 1069 N N . VAL A 1 136 ? -6.543 7.656 -15.198 1.00 85.00 136 VAL A N 1
ATOM 1070 C CA . VAL A 1 136 ? -7.783 7.946 -14.484 1.00 85.00 136 VAL A CA 1
ATOM 1071 C C . VAL A 1 136 ? -8.560 8.991 -15.257 1.00 85.00 136 VAL A C 1
ATOM 1073 O O . VAL A 1 136 ? -8.017 10.020 -15.663 1.00 85.00 136 VAL A O 1
ATOM 1076 N N . THR A 1 137 ? -9.839 8.725 -15.487 1.00 89.25 137 THR A N 1
ATOM 1077 C CA . THR A 1 137 ? -10.745 9.752 -16.001 1.00 89.25 137 THR A CA 1
ATOM 1078 C C . THR A 1 137 ? -11.054 10.771 -14.894 1.00 89.25 137 THR A C 1
ATOM 1080 O O . THR A 1 137 ? -10.883 10.454 -13.712 1.00 89.25 137 THR A O 1
ATOM 1083 N N . PRO A 1 138 ? -11.528 11.986 -15.230 1.00 85.75 138 PRO A N 1
ATOM 1084 C CA . PRO A 1 138 ? -11.945 12.965 -14.224 1.00 85.75 138 PRO A CA 1
ATOM 1085 C C . PRO A 1 138 ? -12.984 12.402 -13.242 1.00 85.75 138 PRO A C 1
ATOM 1087 O O . PRO A 1 138 ? -12.835 12.556 -12.035 1.00 85.75 138 PRO A O 1
ATOM 1090 N N . GLU A 1 139 ? -13.960 11.644 -13.743 1.00 86.12 139 GLU A N 1
ATOM 1091 C CA . GLU A 1 139 ? -14.983 10.984 -12.921 1.00 86.12 139 GLU A CA 1
ATOM 1092 C C . GLU A 1 139 ? -14.377 9.966 -11.940 1.00 86.12 139 GLU A C 1
ATOM 1094 O O . GLU A 1 139 ? -14.683 9.967 -10.749 1.00 86.12 139 GLU A O 1
ATOM 1099 N N . GLN A 1 140 ? -13.446 9.128 -12.405 1.00 86.00 140 GLN A N 1
ATOM 1100 C CA . GLN A 1 140 ? -12.756 8.164 -11.541 1.00 86.00 140 GLN A CA 1
ATOM 1101 C C . GLN A 1 140 ? -11.857 8.851 -10.510 1.00 86.00 140 GLN A C 1
ATOM 1103 O O . GLN A 1 140 ? -11.698 8.361 -9.391 1.00 86.00 140 GLN A O 1
ATOM 1108 N N . LYS A 1 141 ? -11.250 9.980 -10.880 1.00 86.94 141 LYS A N 1
ATOM 1109 C CA . LYS A 1 141 ? -10.423 10.794 -9.988 1.00 86.94 141 LYS A CA 1
ATOM 1110 C C . LYS A 1 141 ? -11.265 11.400 -8.869 1.00 86.94 141 LYS A C 1
ATOM 1112 O O . LYS A 1 141 ? -10.845 11.359 -7.714 1.00 86.94 141 LYS A O 1
ATOM 1117 N N . GLU A 1 142 ? -12.455 11.900 -9.189 1.00 89.38 142 GLU A N 1
ATOM 1118 C CA . GLU A 1 142 ? -13.413 12.401 -8.203 1.00 89.38 142 GLU A CA 1
ATOM 1119 C C . GLU A 1 142 ? -13.922 11.288 -7.283 1.00 89.38 142 GLU A C 1
ATOM 1121 O O . GLU A 1 142 ? -13.890 11.453 -6.064 1.00 89.38 142 GLU A O 1
ATOM 1126 N N . ALA A 1 143 ? -14.298 10.130 -7.832 1.00 89.62 143 ALA A N 1
ATOM 1127 C CA . ALA A 1 143 ? -14.717 8.976 -7.035 1.00 89.62 143 ALA A CA 1
ATOM 1128 C C . ALA A 1 143 ? -13.621 8.534 -6.047 1.00 89.62 143 ALA A C 1
ATOM 1130 O O . ALA A 1 143 ? -13.882 8.373 -4.854 1.00 89.62 143 ALA A O 1
ATOM 1131 N N . LYS A 1 144 ? -12.365 8.441 -6.510 1.00 88.25 144 LYS A N 1
ATOM 1132 C CA . LYS A 1 144 ? -11.208 8.141 -5.648 1.00 88.25 144 LYS A CA 1
ATOM 1133 C C . LYS A 1 144 ? -10.965 9.217 -4.594 1.00 88.25 144 LYS A C 1
ATOM 1135 O O . LYS A 1 144 ? -10.590 8.898 -3.469 1.00 88.25 144 LYS A O 1
ATOM 1140 N N . ALA A 1 145 ? -11.163 10.491 -4.929 1.00 90.38 145 ALA A N 1
ATOM 1141 C CA . ALA A 1 145 ? -11.022 11.580 -3.968 1.00 90.38 145 ALA A CA 1
ATOM 1142 C C . ALA A 1 145 ? -12.091 11.505 -2.864 1.00 90.38 145 ALA A C 1
ATOM 1144 O O . ALA A 1 145 ? -11.768 11.709 -1.692 1.00 90.38 145 ALA A O 1
ATOM 1145 N N . GLN A 1 146 ? -13.334 11.165 -3.217 1.00 93.81 146 GLN A N 1
ATOM 1146 C CA . GLN A 1 146 ? -14.422 10.956 -2.257 1.00 93.81 146 GLN A CA 1
ATOM 1147 C C . GLN A 1 146 ? -14.161 9.743 -1.359 1.00 93.81 146 GLN A C 1
ATOM 1149 O O . GLN A 1 146 ? -14.301 9.833 -0.139 1.00 93.81 146 GLN A O 1
ATOM 1154 N N . GLU A 1 147 ? -13.719 8.625 -1.936 1.00 91.88 147 GLU A N 1
ATOM 1155 C CA . GLU A 1 147 ? -13.343 7.434 -1.175 1.00 91.88 147 GLU A CA 1
ATOM 1156 C C . GLU A 1 147 ? -12.182 7.722 -0.214 1.00 91.88 147 GLU A C 1
ATOM 1158 O O . GLU A 1 147 ? -12.253 7.388 0.970 1.00 91.88 147 GLU A O 1
ATOM 1163 N N . ALA A 1 148 ? -11.151 8.432 -0.679 1.00 91.38 148 ALA A N 1
ATOM 1164 C CA . ALA A 1 148 ? -10.031 8.845 0.158 1.00 91.38 148 ALA A CA 1
ATOM 1165 C C . ALA A 1 148 ? -10.469 9.771 1.305 1.00 91.38 148 ALA A C 1
ATOM 1167 O O . ALA A 1 148 ? -9.962 9.647 2.421 1.00 91.38 148 ALA A O 1
ATOM 1168 N N . ALA A 1 149 ? -11.411 10.689 1.062 1.00 94.94 149 ALA A N 1
ATOM 1169 C CA . ALA A 1 149 ? -11.977 11.537 2.109 1.00 94.94 149 ALA A CA 1
ATOM 1170 C C . ALA A 1 149 ? -12.721 10.702 3.163 1.00 94.94 149 ALA A C 1
ATOM 1172 O O . ALA A 1 149 ? -12.443 10.829 4.356 1.00 94.94 149 ALA A O 1
ATOM 1173 N N . ARG A 1 150 ? -13.575 9.770 2.725 1.00 95.06 150 ARG A N 1
ATOM 1174 C CA . ARG A 1 150 ? -14.302 8.857 3.614 1.00 95.06 150 ARG A CA 1
ATOM 1175 C C . ARG A 1 150 ? -13.356 7.992 4.452 1.00 95.06 150 ARG A C 1
ATOM 1177 O O . ARG A 1 150 ? -13.545 7.859 5.660 1.00 95.06 150 ARG A O 1
ATOM 1184 N N . LEU A 1 151 ? -12.311 7.431 3.843 1.00 94.06 151 LEU A N 1
ATOM 1185 C CA . LEU A 1 151 ? -11.319 6.622 4.556 1.00 94.06 151 LEU A CA 1
ATOM 1186 C C . LEU A 1 151 ? -10.541 7.435 5.599 1.00 94.06 151 LEU A C 1
ATOM 1188 O O . LEU A 1 151 ? -10.218 6.904 6.663 1.00 94.06 151 LEU A O 1
ATOM 1192 N N . ARG A 1 152 ? -10.273 8.724 5.352 1.00 95.81 152 ARG A N 1
ATOM 1193 C CA . ARG A 1 152 ? -9.651 9.612 6.352 1.00 95.81 152 ARG A CA 1
ATOM 1194 C C . ARG A 1 152 ? -10.557 9.832 7.559 1.00 95.81 152 ARG A C 1
ATOM 1196 O O . ARG A 1 152 ? -10.073 9.763 8.688 1.00 95.81 152 ARG A O 1
ATOM 1203 N N . GLU A 1 153 ? -11.850 10.054 7.338 1.00 96.88 153 GLU A N 1
ATOM 1204 C CA . GLU A 1 153 ? -12.824 10.195 8.427 1.00 96.88 153 GLU A CA 1
ATOM 1205 C C . GLU A 1 153 ? -12.909 8.920 9.268 1.00 96.88 153 GLU A C 1
ATOM 1207 O O . GLU A 1 153 ? -12.800 8.972 10.494 1.00 96.88 153 GLU A O 1
ATOM 1212 N N . ILE A 1 154 ? -13.030 7.765 8.610 1.00 96.56 154 ILE A N 1
ATOM 1213 C CA . ILE A 1 154 ? -13.035 6.458 9.270 1.00 96.56 154 ILE A CA 1
ATOM 1214 C C . ILE A 1 154 ? -11.745 6.261 10.073 1.00 96.56 154 ILE A C 1
ATOM 1216 O O . ILE A 1 154 ? -11.803 5.881 11.240 1.00 96.56 154 ILE A O 1
ATOM 1220 N N . THR A 1 155 ? -10.584 6.578 9.494 1.00 94.88 155 THR A N 1
ATOM 1221 C CA . THR A 1 155 ? -9.284 6.473 10.177 1.00 94.88 155 THR A CA 1
ATOM 1222 C C . THR A 1 155 ? -9.257 7.313 11.454 1.00 94.88 155 THR A C 1
ATOM 1224 O O . THR A 1 155 ? -8.847 6.825 12.508 1.00 94.88 155 THR A O 1
ATOM 1227 N N . ALA A 1 156 ? -9.744 8.556 11.398 1.00 96.19 156 ALA A N 1
ATOM 1228 C CA . ALA A 1 156 ? -9.833 9.416 12.574 1.00 96.19 156 ALA A CA 1
ATOM 1229 C C . ALA A 1 156 ? -10.750 8.815 13.653 1.00 96.19 156 ALA A C 1
ATOM 1231 O O . ALA A 1 156 ? -10.383 8.788 14.828 1.00 96.19 156 ALA A O 1
ATOM 1232 N N . LYS A 1 157 ? -11.912 8.272 13.269 1.00 95.38 157 LYS A N 1
ATOM 1233 C CA . LYS A 1 157 ? -12.831 7.604 14.206 1.00 95.38 157 LYS A CA 1
ATOM 1234 C C . LYS A 1 157 ? -12.235 6.332 14.813 1.00 95.38 157 LYS A C 1
ATOM 1236 O O . LYS A 1 157 ? -12.444 6.066 15.996 1.00 95.38 157 LYS A O 1
ATOM 1241 N N . VAL A 1 158 ? -11.490 5.540 14.039 1.00 93.19 158 VAL A N 1
ATOM 1242 C CA . VAL A 1 158 ? -10.819 4.332 14.546 1.00 93.19 158 VAL A CA 1
ATOM 1243 C C . VAL A 1 158 ? -9.756 4.712 15.572 1.00 93.19 158 VAL A C 1
ATOM 1245 O O . VAL A 1 158 ? -9.757 4.142 16.664 1.00 93.19 158 VAL A O 1
ATOM 1248 N N . ASN A 1 159 ? -8.929 5.716 15.267 1.00 92.38 159 ASN A N 1
ATOM 1249 C CA . ASN A 1 159 ? -7.885 6.216 16.166 1.00 92.38 159 ASN A CA 1
ATOM 1250 C C . ASN A 1 159 ? -8.457 6.801 17.464 1.00 92.38 159 ASN A C 1
ATOM 1252 O O . ASN A 1 159 ? -7.887 6.603 18.531 1.00 92.38 159 ASN A O 1
ATOM 1256 N N . ASN A 1 160 ? -9.608 7.471 17.383 1.00 94.00 160 ASN A N 1
ATOM 1257 C CA . ASN A 1 160 ? -10.309 8.023 18.543 1.00 94.00 16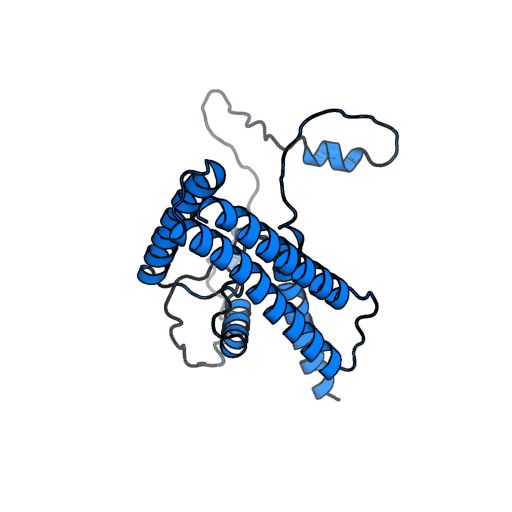0 ASN A CA 1
ATOM 1258 C C . ASN A 1 160 ? -11.205 6.998 19.262 1.00 94.00 160 ASN A C 1
ATOM 1260 O O . ASN A 1 160 ? -11.929 7.366 20.182 1.00 94.00 160 ASN A O 1
ATOM 1264 N N . ALA A 1 161 ? -11.192 5.728 18.839 1.00 91.25 161 ALA A N 1
ATOM 1265 C CA . ALA A 1 161 ? -12.047 4.658 19.354 1.00 91.25 161 ALA A CA 1
ATOM 1266 C C . ALA A 1 161 ? -13.567 4.948 19.302 1.00 91.25 161 ALA A C 1
ATOM 1268 O O . ALA A 1 161 ? -14.337 4.326 20.028 1.00 91.25 161 ALA A O 1
ATOM 1269 N N . THR A 1 162 ? -14.012 5.839 18.410 1.00 94.12 162 THR A N 1
ATOM 1270 C CA . THR A 1 162 ? -15.428 6.204 18.206 1.00 94.12 162 THR A CA 1
ATOM 1271 C C . THR A 1 162 ? -16.053 5.582 16.955 1.00 94.12 162 THR A C 1
ATOM 1273 O O . THR A 1 162 ? -17.243 5.763 16.711 1.00 94.12 162 THR A O 1
ATOM 1276 N N . ALA A 1 163 ? -15.269 4.857 16.151 1.00 94.81 163 ALA A N 1
ATOM 1277 C CA . ALA A 1 163 ? -15.752 4.184 14.945 1.00 94.81 163 ALA A CA 1
ATOM 1278 C C . ALA A 1 163 ? -16.747 3.057 15.256 1.00 94.81 163 ALA A C 1
ATOM 1280 O O . ALA A 1 163 ? -16.553 2.320 16.229 1.00 94.81 163 ALA A O 1
ATOM 1281 N N . SER A 1 164 ? -17.738 2.872 14.378 1.00 96.12 164 SER A N 1
ATOM 1282 C CA . SER A 1 164 ? -18.635 1.710 14.384 1.00 96.12 164 SER A CA 1
ATOM 1283 C C . SER A 1 164 ? -17.893 0.414 14.032 1.00 96.12 164 SER A C 1
ATOM 1285 O O . SER A 1 164 ? -16.750 0.427 13.566 1.00 96.12 164 SER A O 1
ATOM 1287 N N . ARG A 1 165 ? -18.550 -0.735 14.227 1.00 95.75 165 ARG A N 1
ATOM 1288 C CA . ARG A 1 165 ? -17.990 -2.044 13.861 1.00 95.75 165 ARG A CA 1
ATOM 1289 C C . ARG A 1 165 ? -17.690 -2.132 12.360 1.00 95.75 165 ARG A C 1
ATOM 1291 O O . ARG A 1 165 ? -16.654 -2.660 11.960 1.00 95.75 165 ARG A O 1
ATOM 1298 N N . GLU A 1 166 ? -18.583 -1.603 11.533 1.00 96.25 166 GLU A N 1
ATOM 1299 C CA . GLU A 1 166 ? -18.462 -1.553 10.075 1.00 96.25 166 GLU A CA 1
ATOM 1300 C C . GLU A 1 166 ? -17.319 -0.629 9.650 1.00 96.25 166 GLU A C 1
ATOM 1302 O O . GLU A 1 166 ? -16.533 -0.996 8.782 1.00 96.25 166 GLU A O 1
ATOM 1307 N N . GLU A 1 167 ? -17.183 0.533 10.291 1.00 96.56 167 GLU A N 1
ATOM 1308 C CA . GLU A 1 167 ? -16.095 1.483 10.027 1.00 96.56 167 GLU A CA 1
ATOM 1309 C C . GLU A 1 167 ? -14.726 0.900 10.412 1.00 96.56 167 GLU A C 1
ATOM 1311 O O . GLU A 1 167 ? -13.755 1.057 9.673 1.00 96.56 167 GLU A O 1
ATOM 1316 N N . VAL A 1 168 ? -14.647 0.152 11.520 1.00 96.38 168 VAL A N 1
ATOM 1317 C CA . VAL A 1 168 ? -13.436 -0.600 11.887 1.00 96.38 168 VAL A CA 1
ATOM 1318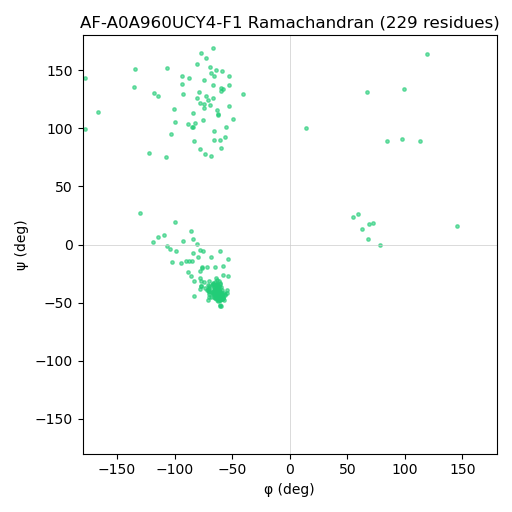 C C . VAL A 1 168 ? -13.085 -1.624 10.811 1.00 96.38 168 VAL A C 1
ATOM 1320 O O . VAL A 1 168 ? -11.930 -1.698 10.399 1.00 96.38 168 VAL A O 1
ATOM 1323 N N . ASN A 1 169 ? -14.062 -2.387 10.317 1.00 96.88 169 ASN A N 1
ATOM 1324 C CA . ASN A 1 169 ? -13.819 -3.328 9.226 1.00 96.88 169 ASN A CA 1
ATOM 1325 C C . ASN A 1 169 ? -13.329 -2.616 7.960 1.00 96.88 169 ASN A C 1
ATOM 1327 O O . ASN A 1 169 ? -12.294 -3.006 7.437 1.00 96.88 169 ASN A O 1
ATOM 1331 N N . GLN A 1 170 ? -13.985 -1.530 7.539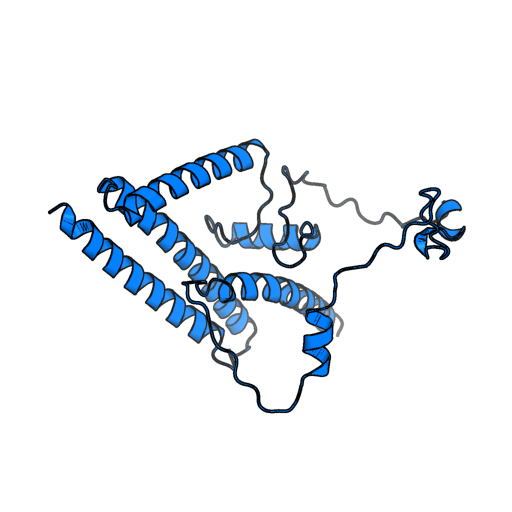 1.00 96.25 170 GLN A N 1
ATOM 1332 C CA . GLN A 1 170 ? -13.589 -0.756 6.354 1.00 96.25 170 GLN A CA 1
ATOM 1333 C C . GLN A 1 170 ? -12.139 -0.255 6.441 1.00 96.25 170 GLN A C 1
ATOM 1335 O O . GLN A 1 170 ? -11.391 -0.370 5.474 1.00 96.25 170 GLN A O 1
ATOM 1340 N N . PHE A 1 171 ? -11.717 0.237 7.607 1.00 96.62 171 PHE A N 1
ATOM 1341 C CA . PHE A 1 171 ? -10.340 0.678 7.847 1.00 96.62 171 PHE A CA 1
ATOM 1342 C C . PHE A 1 171 ? -9.298 -0.440 7.714 1.00 96.62 171 PHE A C 1
ATOM 1344 O O . PHE A 1 171 ? -8.203 -0.232 7.180 1.00 96.62 171 PHE A O 1
ATOM 1351 N N . TYR A 1 172 ? -9.602 -1.619 8.256 1.00 96.56 172 TYR A N 1
ATOM 1352 C CA . TYR A 1 172 ? -8.684 -2.753 8.198 1.00 96.56 172 TYR A CA 1
ATOM 1353 C C . TYR A 1 172 ? -8.698 -3.418 6.822 1.00 96.56 172 TYR A C 1
ATOM 1355 O O . TYR A 1 172 ? -7.637 -3.807 6.343 1.00 96.56 172 TYR A O 1
ATOM 1363 N N . ASP A 1 173 ? -9.850 -3.481 6.155 1.00 96.69 173 ASP A N 1
ATOM 1364 C CA . ASP A 1 173 ? -9.979 -4.020 4.801 1.00 96.69 173 ASP A CA 1
ATOM 1365 C C . ASP A 1 173 ? -9.194 -3.160 3.791 1.00 96.69 173 ASP A C 1
ATOM 1367 O O . ASP A 1 173 ? -8.470 -3.708 2.960 1.00 96.69 173 ASP A O 1
ATOM 1371 N N . SER A 1 174 ? -9.218 -1.823 3.909 1.00 94.62 174 SER A N 1
ATOM 1372 C CA . SER A 1 174 ? -8.427 -0.942 3.032 1.00 94.62 174 SER A CA 1
ATOM 1373 C C . SER A 1 174 ? -6.911 -1.119 3.216 1.00 94.62 174 SER A C 1
ATOM 1375 O O . SER A 1 174 ? -6.145 -1.114 2.249 1.00 94.62 174 SER A O 1
ATOM 1377 N N . GLN A 1 175 ? -6.449 -1.312 4.456 1.00 93.88 175 GLN A N 1
ATOM 1378 C CA . GLN A 1 175 ? -5.036 -1.600 4.733 1.00 93.88 175 GLN A CA 1
ATOM 1379 C C . GLN A 1 175 ? -4.634 -2.997 4.260 1.00 93.88 175 GLN A C 1
ATOM 1381 O O . GLN A 1 175 ? -3.575 -3.161 3.654 1.00 93.88 175 GLN A O 1
ATOM 1386 N N . ALA A 1 176 ? -5.487 -3.996 4.496 1.00 95.12 176 ALA A N 1
ATOM 1387 C CA . ALA A 1 176 ? -5.258 -5.365 4.054 1.00 95.12 176 ALA A CA 1
ATOM 1388 C C . ALA A 1 176 ? -5.128 -5.415 2.533 1.00 95.12 176 ALA A C 1
ATOM 1390 O O . ALA A 1 176 ? -4.191 -6.025 2.021 1.00 95.12 176 ALA A O 1
ATOM 1391 N N . LYS A 1 177 ? -5.998 -4.693 1.820 1.00 94.44 177 LYS A N 1
ATOM 1392 C CA . LYS A 1 177 ? -5.942 -4.567 0.366 1.00 94.44 177 LYS A CA 1
ATOM 1393 C C . LYS A 1 177 ? -4.597 -4.027 -0.127 1.00 94.44 177 LYS A C 1
ATOM 1395 O O . LYS A 1 177 ? -4.033 -4.583 -1.062 1.00 94.44 177 LYS A O 1
ATOM 1400 N N . THR A 1 178 ? -4.031 -3.022 0.541 1.00 90.50 178 THR A N 1
ATOM 1401 C CA . THR A 1 178 ? -2.695 -2.498 0.193 1.00 90.50 178 THR A CA 1
ATOM 1402 C C . THR A 1 178 ? -1.613 -3.585 0.288 1.00 90.50 178 THR A C 1
ATOM 1404 O O . THR A 1 178 ? -0.774 -3.716 -0.605 1.00 90.50 178 THR A O 1
ATOM 1407 N N . PHE A 1 179 ? -1.638 -4.411 1.340 1.00 91.94 179 PHE A N 1
ATOM 1408 C CA . PHE A 1 179 ? -0.692 -5.524 1.488 1.00 91.94 179 PHE A CA 1
ATOM 1409 C C . PHE A 1 179 ? -0.950 -6.656 0.489 1.00 91.94 179 PHE A C 1
ATOM 1411 O O . PHE A 1 179 ? -0.006 -7.239 -0.039 1.00 91.94 179 PHE A O 1
ATOM 1418 N N . GLN A 1 180 ? -2.212 -6.951 0.188 1.00 94.25 180 GLN A N 1
ATOM 1419 C CA . GLN A 1 180 ? -2.592 -7.949 -0.811 1.00 94.25 180 GLN A CA 1
ATOM 1420 C C . GLN A 1 180 ? -2.137 -7.543 -2.215 1.00 94.25 180 GLN A C 1
ATOM 1422 O O . GLN A 1 180 ? -1.528 -8.351 -2.915 1.00 94.25 180 GLN A O 1
ATOM 1427 N N . ASP A 1 181 ? -2.351 -6.286 -2.597 1.00 91.75 181 ASP A N 1
ATOM 1428 C CA . ASP A 1 181 ? -1.906 -5.741 -3.879 1.00 91.75 181 ASP A CA 1
ATOM 1429 C C . ASP A 1 181 ? -0.369 -5.777 -3.981 1.00 91.75 181 ASP A C 1
ATOM 1431 O O . ASP A 1 181 ? 0.189 -6.131 -5.024 1.00 91.75 181 ASP A O 1
ATOM 1435 N N . ARG A 1 182 ? 0.339 -5.516 -2.873 1.00 89.69 182 ARG A N 1
ATOM 1436 C CA . ARG A 1 182 ? 1.797 -5.693 -2.783 1.00 89.69 182 ARG A CA 1
ATOM 1437 C C . ARG A 1 182 ? 2.217 -7.150 -2.980 1.00 89.69 182 ARG A C 1
ATOM 1439 O O . ARG A 1 182 ? 3.149 -7.412 -3.739 1.00 89.69 182 ARG A O 1
ATOM 1446 N N . LEU A 1 183 ? 1.548 -8.095 -2.320 1.00 92.44 183 LEU A N 1
ATOM 1447 C CA . LEU A 1 183 ? 1.839 -9.525 -2.458 1.00 92.44 183 LEU A CA 1
ATOM 1448 C C . LEU A 1 183 ? 1.622 -10.014 -3.889 1.00 92.44 183 LEU A C 1
ATOM 1450 O O . LEU A 1 183 ? 2.431 -10.798 -4.374 1.00 92.44 183 LEU A O 1
ATOM 1454 N N . GLN A 1 184 ? 0.566 -9.555 -4.567 1.00 91.75 184 GLN A N 1
ATOM 1455 C CA . GLN A 1 184 ? 0.317 -9.904 -5.969 1.00 91.75 184 GLN A CA 1
ATOM 1456 C C . GLN A 1 184 ? 1.476 -9.477 -6.871 1.00 91.75 184 GLN A C 1
ATOM 1458 O O . GLN A 1 184 ? 1.968 -10.289 -7.651 1.00 91.75 184 GLN A O 1
ATOM 1463 N N . ILE A 1 185 ? 1.952 -8.235 -6.716 1.00 86.75 185 ILE A N 1
ATOM 1464 C CA . ILE A 1 185 ? 3.094 -7.733 -7.486 1.00 86.75 185 ILE A CA 1
ATOM 1465 C C . ILE A 1 185 ? 4.322 -8.592 -7.199 1.00 86.75 185 ILE A C 1
ATOM 1467 O O . ILE A 1 185 ? 4.923 -9.118 -8.125 1.00 86.75 185 ILE A O 1
ATOM 1471 N N . VAL A 1 186 ? 4.678 -8.781 -5.927 1.00 87.25 186 VAL A N 1
ATOM 1472 C CA . VAL A 1 186 ? 5.899 -9.509 -5.543 1.00 87.25 186 VAL A CA 1
ATOM 1473 C C . VAL A 1 186 ? 5.878 -10.954 -6.042 1.00 87.25 186 VAL A C 1
ATOM 1475 O O . VAL A 1 186 ? 6.889 -11.417 -6.560 1.00 87.25 186 VAL A O 1
ATOM 1478 N N . LYS A 1 187 ? 4.738 -11.648 -5.944 1.00 89.38 187 LYS A N 1
ATOM 1479 C CA . LYS A 1 187 ? 4.584 -13.015 -6.466 1.00 89.38 187 LYS A CA 1
ATOM 1480 C C . LYS A 1 187 ? 4.794 -13.073 -7.974 1.00 89.38 187 LYS A C 1
ATOM 1482 O O . LYS A 1 187 ? 5.580 -13.890 -8.433 1.00 89.38 187 LYS A O 1
ATOM 1487 N N . TYR A 1 188 ? 4.189 -12.151 -8.718 1.00 86.69 188 TYR A N 1
ATOM 1488 C CA . TYR A 1 188 ? 4.394 -12.064 -10.162 1.00 86.69 188 TYR A CA 1
ATOM 1489 C C . TYR A 1 188 ? 5.865 -11.807 -10.535 1.00 86.69 188 TYR A C 1
ATOM 1491 O O . TYR A 1 188 ? 6.346 -12.312 -11.545 1.00 86.69 188 TYR A O 1
ATOM 1499 N N . LEU A 1 189 ? 6.607 -11.043 -9.725 1.00 83.19 189 LEU A N 1
ATOM 1500 C CA . LEU A 1 189 ? 8.039 -10.824 -9.965 1.00 83.19 189 LEU A CA 1
ATOM 1501 C C . LEU A 1 189 ? 8.881 -12.066 -9.721 1.00 83.19 189 LEU A C 1
ATOM 1503 O O . LEU A 1 189 ? 9.805 -12.311 -10.489 1.00 83.19 189 LEU A O 1
ATOM 1507 N N . ILE A 1 190 ? 8.547 -12.838 -8.690 1.00 85.06 190 ILE A N 1
ATOM 1508 C CA . ILE A 1 190 ? 9.190 -14.126 -8.430 1.00 85.06 190 ILE A CA 1
ATOM 1509 C C . ILE A 1 190 ? 8.929 -15.073 -9.605 1.00 85.06 190 ILE A C 1
ATOM 1511 O O . ILE A 1 190 ? 9.878 -15.616 -10.157 1.00 85.06 190 ILE A O 1
ATOM 1515 N N . GLU A 1 191 ? 7.674 -15.191 -10.047 1.00 85.94 191 GLU A N 1
ATOM 1516 C CA . GLU A 1 191 ? 7.291 -16.037 -11.187 1.00 85.94 191 GLU A CA 1
ATOM 1517 C C . GLU A 1 191 ? 8.057 -15.653 -12.464 1.00 85.94 191 GLU A C 1
ATOM 1519 O O . GLU A 1 191 ? 8.664 -16.507 -13.104 1.00 85.94 191 GLU A O 1
ATOM 1524 N N . LEU A 1 192 ? 8.121 -14.359 -12.800 1.00 82.38 192 LEU A N 1
ATOM 1525 C CA . LEU A 1 192 ? 8.893 -13.883 -13.954 1.00 82.38 192 LEU A CA 1
ATOM 1526 C C . LEU A 1 192 ? 10.396 -14.174 -13.840 1.00 82.38 192 LEU A C 1
ATOM 1528 O O . LEU A 1 192 ? 11.060 -14.407 -14.853 1.00 82.38 192 LEU A O 1
ATOM 1532 N N . GLN A 1 193 ? 10.948 -14.100 -12.630 1.00 80.81 193 GLN A N 1
ATOM 1533 C CA . GLN A 1 193 ? 12.361 -14.358 -12.386 1.00 80.81 193 GLN A CA 1
ATOM 1534 C C . GLN A 1 193 ? 12.685 -15.849 -12.561 1.00 80.81 193 GLN A C 1
ATOM 1536 O O . GLN A 1 193 ? 13.649 -16.195 -13.250 1.00 80.81 193 GLN A O 1
ATOM 1541 N N . GLU A 1 194 ? 11.837 -16.715 -12.005 1.00 81.06 194 GLU A N 1
ATOM 1542 C CA . GLU A 1 194 ? 11.930 -18.170 -12.132 1.00 81.06 194 GLU A CA 1
ATOM 1543 C C . GLU A 1 194 ? 11.781 -18.618 -13.595 1.00 81.06 194 GLU A C 1
ATOM 1545 O O . GLU A 1 194 ? 12.585 -19.418 -14.078 1.00 81.06 194 GLU A O 1
ATOM 1550 N N . GLU A 1 195 ? 10.828 -18.047 -14.342 1.00 80.06 195 GLU A N 1
ATOM 1551 C CA . GLU A 1 195 ? 10.670 -18.279 -15.788 1.00 80.06 195 GLU A CA 1
ATOM 1552 C C . GLU A 1 195 ? 11.907 -17.845 -16.595 1.00 80.06 195 GLU A C 1
ATOM 1554 O O . GLU A 1 195 ? 12.256 -18.465 -17.603 1.00 80.06 195 GLU A O 1
ATOM 1559 N N . GLY A 1 196 ? 12.594 -16.791 -16.146 1.00 76.06 196 GLY A N 1
ATOM 1560 C CA . GLY A 1 196 ? 13.847 -16.305 -16.726 1.00 76.06 196 GLY A CA 1
ATOM 1561 C C . GLY A 1 196 ? 15.076 -17.158 -16.390 1.00 76.06 196 GLY A C 1
ATOM 1562 O O . GLY A 1 196 ? 16.155 -16.894 -16.925 1.00 76.06 196 GLY A O 1
ATOM 1563 N N . GLY A 1 197 ? 14.932 -18.169 -15.525 1.00 71.44 197 GLY A N 1
ATOM 1564 C CA . GLY A 1 197 ? 16.038 -18.987 -15.022 1.00 71.44 197 GLY A CA 1
ATOM 1565 C C . GLY A 1 197 ? 16.986 -18.226 -14.090 1.00 71.44 197 GLY A C 1
ATOM 1566 O O . GLY A 1 197 ? 18.122 -18.657 -13.880 1.00 71.44 197 GLY A O 1
ATOM 1567 N N . GLU A 1 198 ? 16.552 -17.082 -13.560 1.00 73.00 198 GLU A N 1
ATOM 1568 C CA . GLU A 1 198 ? 17.304 -16.311 -12.581 1.00 73.00 198 GLU A CA 1
ATOM 1569 C C . GLU A 1 198 ? 16.869 -16.710 -11.166 1.00 73.00 198 GLU A C 1
ATOM 1571 O O . GLU A 1 198 ? 15.692 -16.875 -10.872 1.00 73.00 198 GLU A O 1
ATOM 1576 N N . GLU A 1 199 ? 17.831 -16.857 -10.261 1.00 69.19 199 GLU A N 1
ATOM 1577 C CA . GLU A 1 199 ? 17.553 -17.099 -8.844 1.00 69.19 199 GLU A CA 1
ATOM 1578 C C . GLU A 1 199 ? 17.538 -15.760 -8.090 1.00 69.19 199 GLU A C 1
ATOM 1580 O O . GLU A 1 199 ? 18.321 -14.860 -8.415 1.00 69.19 199 GLU A O 1
ATOM 1585 N N . ASP A 1 200 ? 16.680 -15.603 -7.075 1.00 71.12 200 ASP A N 1
ATOM 1586 C CA . ASP A 1 200 ? 16.708 -14.460 -6.146 1.00 71.12 200 ASP A CA 1
ATOM 1587 C C . ASP A 1 200 ? 17.971 -14.528 -5.275 1.00 71.12 200 ASP A C 1
ATOM 1589 O O . ASP A 1 200 ? 17.935 -14.910 -4.105 1.00 71.12 200 ASP A O 1
ATOM 1593 N N . LYS A 1 201 ? 19.113 -14.166 -5.871 1.00 62.88 201 LYS A N 1
ATOM 1594 C CA . LYS A 1 201 ? 20.459 -14.308 -5.290 1.00 62.88 201 LYS A CA 1
ATOM 1595 C C . LYS A 1 201 ? 20.600 -13.666 -3.907 1.00 62.88 201 LYS A C 1
ATOM 1597 O O . LYS A 1 201 ? 21.406 -14.125 -3.105 1.00 62.88 201 LYS A O 1
ATOM 1602 N N . ASP A 1 202 ? 19.803 -12.638 -3.619 1.00 71.12 202 ASP A N 1
ATOM 1603 C CA . ASP A 1 202 ? 19.855 -11.880 -2.363 1.00 71.12 202 ASP A CA 1
ATOM 1604 C C . ASP A 1 202 ? 18.671 -12.181 -1.415 1.00 71.12 202 ASP A C 1
ATOM 1606 O O . ASP A 1 202 ? 18.572 -11.607 -0.314 1.00 71.12 202 ASP A O 1
ATOM 1610 N N . GLY A 1 203 ? 17.743 -13.047 -1.840 1.00 79.31 203 GLY A N 1
ATOM 1611 C CA . GLY A 1 203 ? 16.488 -13.329 -1.144 1.00 79.31 203 GLY A CA 1
ATOM 1612 C C . GLY A 1 203 ? 15.615 -12.083 -0.958 1.00 79.31 203 GLY A C 1
ATOM 1613 O O . GLY A 1 203 ? 14.897 -11.988 0.039 1.00 79.31 203 GLY A O 1
ATOM 1614 N N . LYS A 1 204 ? 15.741 -11.072 -1.826 1.00 82.38 204 LYS A N 1
ATOM 1615 C CA . LYS A 1 204 ? 15.057 -9.778 -1.677 1.00 82.38 204 LYS A CA 1
ATOM 1616 C C . LYS A 1 204 ? 13.555 -9.927 -1.867 1.00 82.38 204 LYS A C 1
ATOM 1618 O O . LYS A 1 204 ? 12.797 -9.397 -1.055 1.00 82.38 204 LYS A O 1
ATOM 1623 N N . PHE A 1 205 ? 13.125 -10.660 -2.889 1.00 81.94 205 PHE A N 1
ATOM 1624 C CA . PHE A 1 205 ? 11.706 -10.890 -3.137 1.00 81.94 205 PHE A CA 1
ATOM 1625 C C . PHE A 1 205 ? 11.101 -11.755 -2.043 1.00 81.94 205 PHE A C 1
ATOM 1627 O O . PHE A 1 205 ? 10.036 -11.422 -1.523 1.00 81.94 205 PHE A O 1
ATOM 1634 N N . LYS A 1 206 ? 11.830 -12.788 -1.606 1.00 84.69 206 LYS A N 1
ATOM 1635 C CA . LYS A 1 206 ? 11.406 -13.624 -0.480 1.00 84.69 206 LYS A CA 1
ATOM 1636 C C . LYS A 1 206 ? 11.249 -12.821 0.815 1.00 84.69 206 LYS A C 1
ATOM 1638 O O . LYS A 1 206 ? 10.211 -12.909 1.459 1.00 84.69 206 LYS A O 1
ATOM 1643 N N . LYS A 1 207 ? 12.218 -11.964 1.161 1.00 87.19 207 LYS A N 1
ATOM 1644 C CA . LYS A 1 207 ? 12.130 -11.074 2.338 1.00 87.19 207 LYS A CA 1
ATOM 1645 C C . LYS A 1 207 ? 10.922 -10.145 2.270 1.00 87.19 207 LYS A C 1
ATOM 1647 O O . LYS A 1 207 ? 10.247 -9.949 3.277 1.00 87.19 207 LYS A O 1
ATOM 1652 N N . VAL A 1 208 ? 10.644 -9.569 1.099 1.00 85.44 208 VAL A N 1
ATOM 1653 C CA . VAL A 1 208 ? 9.471 -8.705 0.918 1.00 85.44 208 VAL A CA 1
ATOM 1654 C C . VAL A 1 208 ? 8.178 -9.506 1.056 1.00 85.44 208 VAL A C 1
ATOM 1656 O O . VAL A 1 208 ? 7.244 -9.028 1.699 1.00 85.44 208 VAL A O 1
ATOM 1659 N N . LEU A 1 209 ? 8.115 -10.709 0.485 1.00 87.44 209 LEU A N 1
ATOM 1660 C CA . LEU A 1 209 ? 6.962 -11.600 0.586 1.00 87.44 209 LEU A CA 1
ATOM 1661 C C . LEU A 1 209 ? 6.688 -11.973 2.048 1.00 87.44 209 LEU A C 1
ATOM 1663 O O . LEU A 1 209 ? 5.578 -11.755 2.533 1.00 87.44 209 LEU A O 1
ATOM 1667 N N . ASP A 1 210 ? 7.704 -12.458 2.760 1.00 90.31 210 ASP A N 1
ATOM 1668 C CA . ASP A 1 210 ? 7.602 -12.866 4.163 1.00 90.31 210 ASP A CA 1
ATOM 1669 C C . ASP A 1 210 ? 7.213 -11.680 5.054 1.00 90.31 210 ASP A C 1
ATOM 1671 O O . ASP A 1 210 ? 6.271 -11.770 5.842 1.00 90.31 210 ASP A O 1
ATOM 1675 N N . GLY A 1 211 ? 7.869 -10.529 4.873 1.00 89.88 211 GLY A N 1
ATOM 1676 C CA . GLY A 1 211 ? 7.561 -9.310 5.619 1.00 89.88 211 GLY A CA 1
ATOM 1677 C C . GLY A 1 211 ? 6.143 -8.797 5.368 1.00 89.88 211 GLY A C 1
ATOM 1678 O O . GLY A 1 211 ? 5.461 -8.389 6.306 1.00 89.88 211 GLY A O 1
ATOM 1679 N N . THR A 1 212 ? 5.661 -8.856 4.124 1.00 88.81 212 THR A N 1
ATOM 1680 C CA . THR A 1 212 ? 4.296 -8.412 3.794 1.00 88.81 212 THR A CA 1
ATOM 1681 C C . THR A 1 212 ? 3.244 -9.371 4.355 1.00 88.81 212 THR A C 1
ATOM 1683 O O . THR A 1 212 ? 2.223 -8.920 4.872 1.00 88.81 212 THR A O 1
ATOM 1686 N N . ASN A 1 213 ? 3.491 -10.684 4.313 1.00 92.75 213 ASN A N 1
ATOM 1687 C CA . ASN A 1 213 ? 2.609 -11.669 4.945 1.00 92.75 213 ASN A CA 1
ATOM 1688 C C . ASN A 1 213 ? 2.529 -11.464 6.462 1.00 92.75 213 ASN A C 1
ATOM 1690 O O . ASN A 1 213 ? 1.442 -11.513 7.035 1.00 92.75 213 ASN A O 1
ATOM 1694 N N . GLU A 1 214 ? 3.660 -11.187 7.110 1.00 93.69 214 GLU A N 1
ATOM 1695 C CA . GLU A 1 214 ? 3.685 -10.906 8.545 1.00 93.69 214 GLU A CA 1
ATOM 1696 C C . GLU A 1 214 ? 2.931 -9.612 8.883 1.00 93.69 214 GLU A C 1
ATOM 1698 O O . GLU A 1 214 ? 2.149 -9.580 9.833 1.00 93.69 214 GLU A O 1
ATOM 1703 N N . GLN A 1 215 ? 3.085 -8.559 8.074 1.00 92.12 215 GLN A N 1
ATOM 1704 C CA . GLN A 1 215 ? 2.309 -7.323 8.224 1.00 92.12 215 GLN A CA 1
ATOM 1705 C C . GLN A 1 215 ? 0.802 -7.573 8.101 1.00 92.12 215 GLN A C 1
ATOM 1707 O O . GLN A 1 215 ? 0.035 -7.060 8.917 1.00 92.12 215 GLN A O 1
ATOM 1712 N N . LEU A 1 216 ? 0.377 -8.394 7.135 1.00 93.69 216 LEU A N 1
ATOM 1713 C CA . LEU A 1 216 ? -1.025 -8.774 6.968 1.00 93.69 216 LEU A CA 1
ATOM 1714 C C . LEU A 1 216 ? -1.542 -9.555 8.188 1.00 93.69 216 LEU A C 1
ATOM 1716 O O . LEU A 1 216 ? -2.605 -9.238 8.718 1.00 93.69 216 LEU A O 1
ATOM 1720 N N . ARG A 1 217 ? -0.752 -10.504 8.704 1.00 96.38 217 ARG A N 1
ATOM 1721 C CA . ARG A 1 217 ? -1.083 -11.275 9.913 1.00 96.38 217 ARG A CA 1
ATOM 1722 C C . ARG A 1 217 ? -1.241 -10.374 11.141 1.00 96.38 217 ARG A C 1
ATOM 1724 O O . ARG A 1 217 ? -2.212 -10.500 11.887 1.00 96.38 217 ARG A O 1
ATOM 1731 N N . ILE A 1 218 ? -0.307 -9.446 11.357 1.00 95.38 218 ILE A N 1
ATOM 1732 C CA . ILE A 1 218 ? -0.376 -8.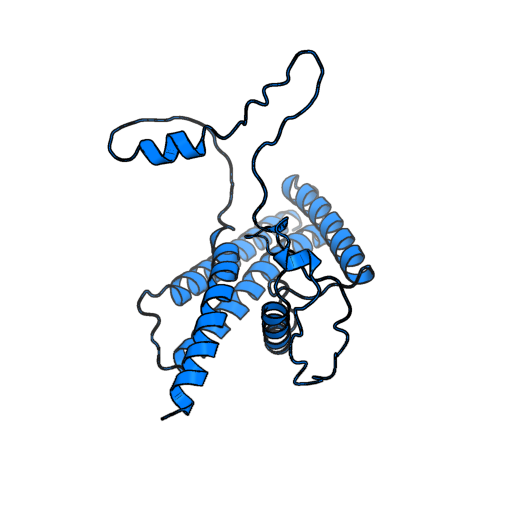462 12.449 1.00 95.38 218 ILE A CA 1
ATOM 1733 C C . ILE A 1 218 ? -1.613 -7.570 12.287 1.00 95.38 218 ILE A C 1
ATOM 1735 O O . ILE A 1 218 ? -2.282 -7.252 13.273 1.00 95.38 218 ILE A O 1
ATOM 1739 N N . LEU A 1 219 ? -1.936 -7.165 11.058 1.00 95.56 219 LEU A N 1
ATOM 1740 C CA . LEU A 1 219 ? -3.107 -6.344 10.769 1.00 95.56 219 LEU A CA 1
ATOM 1741 C C . LEU A 1 219 ? -4.412 -7.072 11.131 1.00 95.56 219 LEU A C 1
ATOM 1743 O O . LEU A 1 219 ? -5.273 -6.481 11.780 1.00 95.56 219 LEU A O 1
ATOM 1747 N N . GLU A 1 220 ? -4.541 -8.354 10.784 1.00 95.25 220 GLU A N 1
ATOM 1748 C CA . GLU A 1 220 ? -5.698 -9.181 11.153 1.00 95.25 220 GLU A CA 1
ATOM 1749 C C . GLU A 1 220 ? -5.829 -9.358 12.670 1.00 95.25 220 GLU A C 1
ATOM 1751 O O . GLU A 1 220 ? -6.932 -9.281 13.216 1.00 95.25 220 GLU A O 1
ATOM 1756 N N . GLN A 1 221 ? -4.709 -9.524 13.380 1.00 96.50 221 GLN A N 1
ATOM 1757 C CA . GLN A 1 221 ? -4.717 -9.549 14.845 1.00 96.50 221 GLN A CA 1
ATOM 1758 C C . GLN A 1 221 ? -5.237 -8.228 15.424 1.00 96.50 221 GLN A C 1
ATOM 1760 O O . GLN A 1 221 ? -6.160 -8.238 16.240 1.00 96.50 221 GLN A O 1
ATOM 1765 N N . ARG A 1 222 ? -4.732 -7.086 14.938 1.00 94.56 222 ARG A N 1
ATOM 1766 C CA . ARG A 1 222 ? -5.198 -5.751 15.358 1.00 94.56 222 ARG A CA 1
ATOM 1767 C C . ARG A 1 222 ? -6.670 -5.511 15.033 1.00 94.56 222 ARG A C 1
ATOM 1769 O O . ARG A 1 222 ? -7.368 -4.878 15.827 1.00 94.56 222 ARG A O 1
ATOM 1776 N N . ARG A 1 223 ? -7.154 -6.022 13.895 1.00 94.56 223 ARG A N 1
ATOM 1777 C CA . ARG A 1 223 ? -8.578 -6.004 13.540 1.00 94.56 223 ARG A CA 1
ATOM 1778 C C . ARG A 1 223 ? -9.390 -6.748 14.591 1.00 94.56 223 ARG A C 1
ATOM 1780 O O . ARG A 1 223 ? -10.327 -6.178 15.140 1.00 94.56 223 ARG A O 1
ATOM 1787 N N . ASN A 1 224 ? -9.018 -7.988 14.897 1.00 95.56 224 ASN A N 1
ATOM 1788 C CA . ASN A 1 224 ? -9.728 -8.809 15.876 1.00 95.56 224 ASN A CA 1
ATOM 1789 C C . ASN A 1 224 ? -9.741 -8.159 17.261 1.00 95.56 224 ASN A C 1
ATOM 1791 O O . ASN A 1 224 ? -10.794 -8.091 17.890 1.00 95.56 224 ASN A O 1
A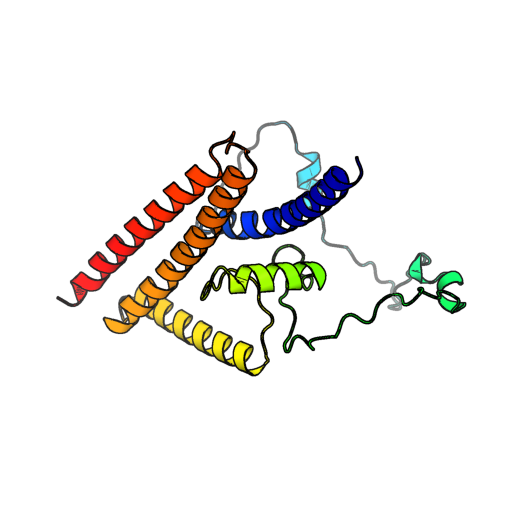TOM 1795 N N . ASP A 1 225 ? -8.609 -7.619 17.708 1.00 94.00 225 ASP A N 1
ATOM 1796 C CA . ASP A 1 225 ? -8.524 -6.901 18.981 1.00 94.00 225 ASP A CA 1
ATOM 1797 C C . ASP A 1 225 ? -9.396 -5.641 18.999 1.00 94.00 225 ASP A C 1
ATOM 1799 O O . ASP A 1 225 ? -10.116 -5.403 19.967 1.00 94.00 225 ASP A O 1
ATOM 1803 N N . SER A 1 226 ? -9.420 -4.878 17.904 1.00 92.12 226 SER A N 1
ATOM 1804 C CA . SER A 1 226 ? -10.306 -3.716 17.772 1.00 92.12 226 SER A CA 1
ATOM 1805 C C . SER A 1 226 ? -11.783 -4.103 17.757 1.00 92.12 226 SER A C 1
ATOM 1807 O O . SER A 1 226 ? -12.616 -3.339 18.237 1.00 92.12 226 SER A O 1
ATOM 1809 N N . LEU A 1 227 ? -12.128 -5.278 17.225 1.00 94.00 227 LEU A N 1
ATOM 1810 C CA . LEU A 1 227 ? -13.507 -5.759 17.160 1.00 94.00 227 LEU A CA 1
ATOM 1811 C C . LEU A 1 227 ? -14.022 -6.313 18.496 1.00 94.00 227 LEU A C 1
ATOM 1813 O O . LEU A 1 227 ? -15.233 -6.301 18.713 1.00 94.00 227 LEU A O 1
ATOM 1817 N N . LYS A 1 228 ? -13.140 -6.741 19.410 1.00 93.50 228 LYS A N 1
ATOM 1818 C CA . LYS A 1 228 ? -13.531 -7.209 20.755 1.00 93.50 228 LYS A CA 1
ATOM 1819 C C . LYS A 1 228 ? -14.293 -6.156 21.561 1.00 93.50 228 LYS A C 1
ATOM 1821 O O . LYS A 1 228 ? -15.096 -6.519 22.403 1.00 93.50 228 LYS A O 1
ATOM 1826 N N . ARG A 1 229 ? -14.097 -4.862 21.287 1.00 87.69 229 ARG A N 1
ATOM 1827 C CA . ARG A 1 229 ? -14.809 -3.771 21.983 1.00 87.69 229 ARG A CA 1
ATOM 1828 C C . ARG A 1 229 ? -16.312 -3.695 21.672 1.00 87.69 229 ARG A C 1
ATOM 1830 O O . ARG A 1 229 ? -17.010 -2.907 22.298 1.00 87.69 229 ARG A O 1
ATOM 1837 N N . PHE A 1 230 ? -16.782 -4.445 20.673 1.00 87.62 230 PHE A N 1
ATOM 1838 C CA . PHE A 1 230 ? -18.192 -4.516 20.270 1.00 87.62 230 PHE A CA 1
ATOM 1839 C C . PHE A 1 230 ? -18.852 -5.859 20.627 1.00 87.62 230 PHE A C 1
ATOM 1841 O O . PHE A 1 230 ? -19.948 -6.133 20.136 1.00 87.62 230 PHE A O 1
ATOM 1848 N N . GLN A 1 231 ? -18.160 -6.716 21.384 1.00 76.00 231 GLN A N 1
ATOM 1849 C CA . GLN A 1 231 ? -18.671 -7.986 21.911 1.00 76.00 231 GLN A CA 1
ATOM 1850 C C . GLN A 1 231 ? -19.124 -7.793 23.356 1.00 76.00 231 GLN A C 1
ATOM 1852 O O . GLN A 1 231 ? -20.156 -8.401 23.708 1.00 76.00 231 GLN A O 1
#

Sequence (231 aa):
MQENSKKKMIYSGIILSFIVVFYFLFSSETKLTNDSKKSKTESGSDLVSLLNSGGSKREVDENGIVKNSGESVFESDFYKSGNLKFEDEGKEEHYMAQGEIPINPQTGQPYSESAMKQFEELAKKMLGNELIPRRVTPEQKEAKAQEAARLREITAKVNNATASREEVNQFYDSQAKTFQDRLQIVKYLIELQEEGGEEDKDGKFKKVLDGTNEQLRILEQRRNDSLKRFQ